Protein AF-A0A016WDJ7-F1 (afdb_monomer_lite)

pLDDT: mean 80.29, std 15.55, range [23.98, 95.44]

Sequence (281 aa):
MLESKEFGDSRAMTSAQRFHEKCVSSDEEWKSKGGSINFVMRNIRRYGYFPLINGMPWEEQSFDLTMLLAYFNRNKTVNPALVPEIVEHILYPSQLVATFHHRYDVLIYKMATSSDPSTSEAAFQLLLNFVNWTKYLHLVCPPDAHRCISSDSVIREDNPEVMARIHLLLKNTTERVITNYVMLLYALSWADFLDEDYRSIISFFAKKLNVPVYTKNEFSSHRTWYLYGHAMMAMYARKNSGRETKEAVTALSNEIFQAFKDVIGENKWIDKKSKQVAIVH

Foldseek 3Di:
DLPDPVCVVDPLLVVLSVLLVCLLCVQVVCPVVVFPLVVLVVLLPVLHDQCVPRPPPDDLVPDQVLSLLLSLPQVHNLPLLLFWDWDADPVHNVAIATERDPVVVPDDDDDPDPDDQPVQVVLVVLSCVRHVNLSSCVSRDDPVCNVNSDPPRDHGYPDSVSSNVVSVCVVPDRSSVVSNVSSVSSSLVCQLSTDPVSLVVVVVVCVVVVHDRDDSSRVSNVVSCVVSVVSVVVVVCVVPVVVVVVVVVVVVVVVVLVVVLVCLVPDDPDDPVRNVVVNVD

InterPro domains:
  IPR000718 Peptidase M13 [PS51885] (1-281)
  IPR008753 Peptidase M13, N-terminal domain [PF05649] (122-279)
  IPR042089 Peptidase M13, domain 2 [G3DSA:1.10.1380.10] (112-280)

Structure (mmCIF, N/CA/C/O backbone):
data_AF-A0A016WDJ7-F1
#
_entry.id   AF-A0A016WDJ7-F1
#
loop_
_atom_site.group_PDB
_atom_site.id
_atom_site.type_symbol
_atom_site.label_atom_id
_atom_site.label_alt_id
_atom_site.label_comp_id
_atom_site.label_asym_id
_atom_site.label_entity_id
_atom_site.label_seq_id
_atom_site.pdbx_PDB_ins_code
_atom_site.Cartn_x
_atom_site.Cartn_y
_atom_site.Cartn_z
_atom_site.occupancy
_atom_site.B_iso_or_equiv
_atom_site.auth_seq_id
_atom_site.auth_comp_id
_atom_site.auth_asym_id
_atom_site.auth_atom_id
_atom_site.pdbx_PDB_model_num
ATOM 1 N N . MET A 1 1 ? 8.548 4.760 23.155 1.00 82.56 1 MET A N 1
ATOM 2 C CA . MET A 1 1 ? 7.832 3.461 23.105 1.00 82.56 1 MET A CA 1
ATOM 3 C C . MET A 1 1 ? 8.578 2.519 22.184 1.00 82.56 1 MET A C 1
ATOM 5 O O . MET A 1 1 ? 9.008 1.476 22.646 1.00 82.56 1 MET A O 1
ATOM 9 N N . LEU A 1 2 ? 8.802 2.924 20.931 1.00 81.88 2 LEU A N 1
ATOM 10 C CA . LEU A 1 2 ? 9.596 2.165 19.964 1.00 81.88 2 LEU A CA 1
ATOM 11 C C . LEU A 1 2 ? 11.045 1.916 20.422 1.00 81.88 2 LEU A C 1
ATOM 13 O O . LEU A 1 2 ? 11.572 0.847 20.162 1.00 81.88 2 LEU A O 1
ATOM 17 N N . GLU A 1 3 ? 11.618 2.818 21.220 1.00 77.44 3 GLU A N 1
ATOM 18 C CA . GLU A 1 3 ? 12.974 2.690 21.787 1.00 77.44 3 GLU A CA 1
ATOM 19 C C . GLU A 1 3 ? 13.041 1.984 23.164 1.00 77.44 3 GLU A C 1
ATOM 21 O O . GLU A 1 3 ? 14.121 1.839 23.731 1.00 77.44 3 GLU A O 1
ATOM 26 N N . SER A 1 4 ? 11.909 1.566 23.755 1.00 75.25 4 SER A N 1
ATOM 27 C CA . SER A 1 4 ? 11.912 0.962 25.104 1.00 75.25 4 SER A CA 1
ATOM 28 C C . SER A 1 4 ? 12.371 -0.500 25.078 1.00 75.25 4 SER A C 1
ATOM 30 O O . SER A 1 4 ? 11.931 -1.272 24.233 1.00 75.25 4 SER A O 1
ATOM 32 N N . LYS A 1 5 ? 13.182 -0.932 26.051 1.00 71.19 5 LYS A N 1
ATOM 33 C CA . LYS A 1 5 ? 13.575 -2.348 26.206 1.00 71.19 5 LYS A CA 1
ATOM 34 C C . LYS A 1 5 ? 12.514 -3.213 26.906 1.00 71.19 5 LYS A C 1
ATOM 36 O O . LYS A 1 5 ? 12.662 -4.427 26.968 1.00 71.19 5 LYS A O 1
ATOM 41 N N . GLU A 1 6 ? 11.435 -2.608 27.396 1.00 71.88 6 GLU A N 1
ATOM 42 C CA . GLU A 1 6 ? 10.420 -3.245 28.254 1.00 71.88 6 GLU A CA 1
ATOM 43 C C . GLU A 1 6 ? 9.484 -4.228 27.524 1.00 71.88 6 GLU A C 1
ATOM 45 O O . GLU A 1 6 ? 8.654 -4.875 28.155 1.00 71.88 6 GLU A O 1
ATOM 50 N N . PHE A 1 7 ? 9.577 -4.351 26.197 1.00 74.94 7 PHE A N 1
ATOM 51 C CA . PHE A 1 7 ? 8.642 -5.146 25.386 1.00 74.94 7 PHE A CA 1
ATOM 52 C C . PHE A 1 7 ? 9.240 -6.452 24.833 1.00 74.94 7 PHE A C 1
ATOM 54 O O . PHE A 1 7 ? 8.653 -7.062 23.936 1.00 74.94 7 PHE A O 1
ATOM 61 N N . GLY A 1 8 ? 10.387 -6.888 25.370 1.00 68.94 8 GLY A N 1
ATOM 62 C CA . GLY A 1 8 ? 11.156 -8.046 24.890 1.00 68.94 8 GLY A CA 1
ATOM 63 C C . GLY A 1 8 ? 10.411 -9.388 24.884 1.00 68.94 8 GLY A C 1
ATOM 64 O O . GLY A 1 8 ? 10.760 -10.268 24.103 1.00 68.94 8 GLY A O 1
ATOM 65 N N . ASP A 1 9 ? 9.347 -9.530 25.678 1.00 81.00 9 ASP A N 1
ATOM 66 C CA . ASP A 1 9 ? 8.605 -10.792 25.812 1.00 81.00 9 ASP A CA 1
ATOM 67 C C . ASP A 1 9 ? 7.618 -11.058 24.658 1.00 81.00 9 ASP A C 1
ATOM 69 O O . ASP A 1 9 ? 7.105 -12.168 24.507 1.00 81.00 9 ASP A O 1
ATOM 73 N N . SER A 1 10 ? 7.313 -10.052 23.827 1.00 89.88 10 SER A N 1
ATOM 74 C CA . SER A 1 10 ? 6.363 -10.181 22.715 1.00 89.88 10 SER A CA 1
ATOM 75 C C . SER A 1 10 ? 7.059 -10.084 21.365 1.00 89.88 10 SER A C 1
ATOM 77 O O . SER A 1 10 ? 7.431 -8.998 20.923 1.00 89.88 10 SER A O 1
ATOM 79 N N . ARG A 1 11 ? 7.107 -11.205 20.631 1.00 92.19 11 ARG A N 1
ATOM 80 C CA . ARG A 1 11 ? 7.669 -11.261 19.267 1.00 92.19 11 ARG A CA 1
ATOM 81 C C . ARG A 1 11 ? 7.084 -10.201 18.327 1.00 92.19 11 ARG A C 1
ATOM 83 O O . ARG A 1 11 ? 7.818 -9.642 17.514 1.00 92.19 11 ARG A O 1
ATOM 90 N N . ALA A 1 12 ? 5.786 -9.908 18.433 1.00 92.44 12 ALA A N 1
ATOM 91 C CA . ALA A 1 12 ? 5.124 -8.903 17.600 1.00 92.44 12 ALA A CA 1
ATOM 92 C C . ALA A 1 12 ? 5.581 -7.474 17.945 1.00 92.44 12 ALA A C 1
ATOM 94 O O . ALA A 1 12 ? 5.850 -6.683 17.044 1.00 92.44 12 ALA A O 1
ATOM 95 N N . MET A 1 13 ? 5.727 -7.160 19.238 1.00 93.19 13 MET A N 1
ATOM 96 C CA . MET A 1 13 ? 6.225 -5.856 19.691 1.00 93.19 13 MET A CA 1
ATOM 97 C C . MET A 1 13 ? 7.699 -5.682 19.326 1.00 93.19 13 MET A C 1
ATOM 99 O O . MET A 1 13 ? 8.060 -4.674 18.728 1.00 93.19 13 MET A O 1
ATOM 103 N N . THR A 1 14 ? 8.529 -6.701 19.565 1.00 92.94 14 THR A N 1
ATOM 104 C CA . THR A 1 14 ? 9.939 -6.698 19.153 1.00 92.94 14 THR A CA 1
ATOM 105 C C . THR A 1 14 ? 10.086 -6.521 17.640 1.00 92.94 14 THR A C 1
ATOM 107 O O . THR A 1 14 ? 10.968 -5.796 17.186 1.00 92.94 14 THR A O 1
ATOM 110 N N . SER A 1 15 ? 9.205 -7.132 16.839 1.00 94.06 15 SER A N 1
ATOM 111 C CA . SER A 1 15 ? 9.208 -6.959 15.379 1.00 94.06 15 SER A CA 1
ATOM 112 C C . SER A 1 15 ? 8.864 -5.526 14.965 1.00 94.06 15 SER A C 1
ATOM 114 O O . SER A 1 15 ? 9.534 -4.980 14.091 1.00 94.06 15 SER A O 1
ATOM 116 N N . ALA A 1 16 ? 7.886 -4.889 15.622 1.00 94.69 16 ALA A N 1
ATOM 117 C CA . ALA A 1 16 ? 7.536 -3.488 15.381 1.00 94.69 16 ALA A CA 1
ATOM 118 C C . ALA A 1 16 ? 8.707 -2.543 15.707 1.00 94.69 16 ALA A C 1
ATOM 120 O O . ALA A 1 16 ? 9.055 -1.679 14.904 1.00 94.69 16 ALA A O 1
ATOM 121 N N . GLN A 1 17 ? 9.365 -2.752 16.851 1.00 93.94 17 GLN A N 1
ATOM 122 C CA . GLN A 1 17 ? 10.540 -1.976 17.260 1.00 93.94 17 GLN A CA 1
ATOM 123 C C . GLN A 1 17 ? 11.697 -2.142 16.279 1.00 93.94 17 GLN A C 1
ATOM 125 O O . GLN A 1 17 ? 12.252 -1.155 15.803 1.00 93.94 17 GLN A O 1
ATOM 130 N N . ARG A 1 18 ? 12.002 -3.390 15.905 1.00 93.62 18 ARG A N 1
ATOM 131 C CA . ARG A 1 18 ? 13.060 -3.700 14.941 1.00 93.62 18 ARG A CA 1
ATOM 132 C C . ARG A 1 18 ? 12.769 -3.110 13.565 1.00 93.62 18 ARG A C 1
ATOM 134 O O . ARG A 1 18 ? 13.689 -2.640 12.902 1.00 93.62 18 ARG A O 1
ATOM 141 N N . PHE A 1 19 ? 11.511 -3.136 13.121 1.00 94.31 19 PHE A N 1
ATOM 142 C CA . PHE A 1 19 ? 11.112 -2.505 11.865 1.00 94.31 19 PHE A CA 1
ATOM 143 C C . PHE A 1 19 ? 11.365 -0.996 11.907 1.00 94.31 19 PHE A C 1
ATOM 145 O O . PHE A 1 19 ? 11.981 -0.469 10.984 1.00 94.31 19 PHE A O 1
ATOM 152 N N . HIS A 1 20 ? 10.947 -0.317 12.979 1.00 94.69 20 HIS A N 1
ATOM 153 C CA . HIS A 1 20 ? 11.186 1.113 13.151 1.00 94.69 20 HIS A CA 1
ATOM 154 C C . HIS A 1 20 ? 12.683 1.446 13.143 1.00 94.69 20 HIS A C 1
ATOM 156 O O . HIS A 1 20 ? 13.120 2.270 12.345 1.00 94.69 20 HIS A O 1
ATOM 162 N N . GLU A 1 21 ? 13.472 0.748 13.963 1.00 93.31 21 GLU A N 1
ATOM 163 C CA . GLU A 1 21 ? 14.925 0.922 14.060 1.00 93.31 21 GLU A CA 1
ATOM 164 C C . GLU A 1 21 ? 15.606 0.757 12.694 1.00 93.31 21 GLU A C 1
ATOM 166 O O . GLU A 1 21 ? 16.408 1.597 12.277 1.00 93.31 21 GLU A O 1
ATOM 171 N N . LYS A 1 22 ? 15.245 -0.295 11.947 1.00 91.81 22 LYS A N 1
ATOM 172 C CA . LYS A 1 22 ? 15.773 -0.540 10.599 1.00 91.81 22 LYS A CA 1
ATOM 173 C C . LYS A 1 22 ? 15.306 0.482 9.573 1.00 91.81 22 LYS A C 1
ATOM 175 O O . LYS A 1 22 ? 16.070 0.814 8.674 1.00 91.81 22 LYS A O 1
ATOM 180 N N . CYS A 1 23 ? 14.082 0.982 9.694 1.00 91.75 23 CYS A N 1
ATOM 181 C CA . CYS A 1 23 ? 13.560 2.012 8.806 1.00 91.75 23 CYS A CA 1
ATOM 182 C C . CYS A 1 23 ? 14.278 3.351 9.029 1.00 91.75 23 CYS A C 1
ATOM 184 O O . CYS A 1 23 ? 14.599 4.028 8.061 1.00 91.75 23 CYS A O 1
ATOM 186 N N . VAL A 1 24 ? 14.602 3.706 10.275 1.00 91.06 24 VAL A N 1
ATOM 187 C CA . VAL A 1 24 ? 15.350 4.934 10.596 1.00 91.06 24 VAL A CA 1
ATOM 188 C C . VAL A 1 24 ? 16.818 4.832 10.172 1.00 91.06 24 VAL A C 1
ATOM 190 O O . VAL A 1 24 ? 17.361 5.779 9.612 1.00 91.06 24 VAL A O 1
ATOM 193 N N . SER A 1 25 ? 17.457 3.681 10.398 1.00 88.69 25 SER A N 1
ATOM 194 C CA . SER A 1 25 ? 18.887 3.463 10.115 1.00 88.69 25 SER A CA 1
ATOM 195 C C . SER A 1 25 ? 19.197 2.980 8.691 1.00 88.69 25 SER A C 1
ATOM 197 O O . SER A 1 25 ? 20.361 2.728 8.370 1.00 88.69 25 SER A O 1
ATOM 199 N N . SER A 1 26 ? 18.184 2.850 7.823 1.00 85.00 26 SER A N 1
ATOM 200 C CA . SER A 1 26 ? 18.337 2.251 6.489 1.00 85.00 26 SER A CA 1
ATOM 201 C C . SER A 1 26 ? 19.388 2.951 5.636 1.00 85.00 26 SER A C 1
ATOM 203 O O . SER A 1 26 ? 20.113 2.297 4.892 1.00 85.00 26 SER A O 1
ATOM 205 N N . ASP A 1 27 ? 19.481 4.272 5.747 1.00 83.38 27 ASP A N 1
ATOM 206 C CA . ASP A 1 27 ? 20.311 5.087 4.864 1.00 83.38 27 ASP A CA 1
ATOM 207 C C . ASP A 1 27 ? 21.802 4.750 5.062 1.00 83.38 27 ASP A C 1
ATOM 209 O O . ASP A 1 27 ? 22.541 4.628 4.089 1.00 83.38 27 ASP A O 1
ATOM 213 N N . GLU A 1 28 ? 22.229 4.476 6.300 1.00 84.06 28 GLU A N 1
ATOM 214 C CA . GLU A 1 28 ? 23.608 4.086 6.625 1.00 84.06 28 GLU A CA 1
ATOM 215 C C . GLU A 1 28 ? 23.938 2.649 6.193 1.00 84.06 28 GLU A C 1
ATOM 217 O O . GLU A 1 28 ? 25.029 2.383 5.685 1.00 84.06 28 GLU A O 1
ATOM 222 N N . GLU A 1 29 ? 22.994 1.711 6.337 1.00 80.94 29 GLU A N 1
ATOM 223 C CA . GLU A 1 29 ? 23.225 0.288 6.041 1.00 80.94 29 GLU A CA 1
ATOM 224 C C . GLU A 1 29 ? 23.524 0.025 4.552 1.00 80.94 29 GLU A C 1
ATOM 226 O O . GLU A 1 29 ? 24.211 -0.944 4.203 1.00 80.94 29 GLU A O 1
ATOM 231 N N . TRP A 1 30 ? 23.014 0.881 3.664 1.00 81.25 30 TRP A N 1
ATOM 232 C CA . TRP A 1 30 ? 23.152 0.712 2.219 1.00 81.25 30 TRP A CA 1
ATOM 233 C C . TRP A 1 30 ? 24.295 1.515 1.591 1.00 81.25 30 TRP A C 1
ATOM 235 O O . TRP A 1 30 ? 24.637 1.240 0.437 1.00 81.25 30 TRP A O 1
ATOM 245 N N . LYS A 1 31 ? 24.953 2.428 2.326 1.00 82.94 31 LYS A N 1
ATOM 246 C CA . LYS A 1 31 ? 26.082 3.225 1.798 1.00 82.94 31 LYS A CA 1
ATOM 247 C C . LYS A 1 31 ? 27.199 2.350 1.232 1.00 82.94 31 LYS A C 1
ATOM 249 O O . LYS A 1 31 ? 27.640 2.556 0.107 1.00 82.94 31 LYS A O 1
ATOM 254 N N . SER A 1 32 ? 27.594 1.305 1.959 1.00 81.00 32 SER A N 1
ATOM 255 C CA . SER A 1 32 ? 28.638 0.361 1.524 1.00 81.00 32 SER A CA 1
ATOM 256 C C . SER A 1 32 ? 28.188 -0.622 0.432 1.00 81.00 32 SER A C 1
ATOM 258 O O . SER A 1 32 ? 29.010 -1.351 -0.116 1.00 81.00 32 SER A O 1
ATOM 260 N N . LYS A 1 33 ? 26.892 -0.647 0.088 1.00 81.81 33 LYS A N 1
ATOM 261 C CA . LYS A 1 33 ? 26.280 -1.548 -0.908 1.00 81.81 33 LYS A CA 1
ATOM 262 C C . LYS A 1 33 ? 25.862 -0.810 -2.190 1.00 81.81 33 LYS A C 1
ATOM 264 O O . LYS A 1 33 ? 25.029 -1.310 -2.948 1.00 81.81 33 LYS A O 1
ATOM 269 N N . GLY A 1 34 ? 26.425 0.378 -2.425 1.00 82.75 34 GLY A N 1
ATOM 270 C CA . GLY A 1 34 ? 26.143 1.216 -3.594 1.00 82.75 34 GLY A CA 1
ATOM 271 C C . GLY A 1 34 ? 24.818 1.984 -3.520 1.00 82.75 34 GLY A C 1
ATOM 272 O O . GLY A 1 34 ? 24.266 2.323 -4.562 1.00 82.75 34 GLY A O 1
ATOM 273 N N . GLY A 1 35 ? 24.299 2.226 -2.312 1.00 86.62 35 GLY A N 1
ATOM 274 C CA . GLY A 1 35 ? 23.081 3.002 -2.075 1.00 86.62 35 GLY A CA 1
ATOM 275 C C . GLY A 1 35 ? 21.815 2.155 -1.938 1.00 86.62 35 GLY A C 1
ATOM 276 O O . GLY A 1 35 ? 21.751 0.993 -2.356 1.00 86.62 35 GLY A O 1
ATOM 277 N N . SER A 1 36 ? 20.788 2.746 -1.325 1.00 88.25 36 SER A N 1
ATOM 278 C CA . SER A 1 36 ? 19.529 2.059 -0.996 1.00 88.25 36 SER A CA 1
ATOM 279 C C . SER A 1 36 ? 18.735 1.649 -2.245 1.00 88.25 36 SER A C 1
ATOM 281 O O . SER A 1 36 ? 18.069 0.610 -2.261 1.00 88.25 36 SER A O 1
ATOM 283 N N . ILE A 1 37 ? 18.889 2.395 -3.343 1.00 89.75 37 ILE A N 1
ATOM 284 C CA . ILE A 1 37 ? 18.242 2.129 -4.634 1.00 89.75 37 ILE A CA 1
ATOM 285 C C . ILE A 1 37 ? 18.592 0.759 -5.223 1.00 89.75 37 ILE A C 1
ATOM 287 O O . ILE A 1 37 ? 17.787 0.164 -5.944 1.00 89.75 37 ILE A O 1
ATOM 291 N N . ASN A 1 38 ? 19.762 0.202 -4.892 1.00 89.69 38 ASN A N 1
ATOM 292 C CA . ASN A 1 38 ? 20.174 -1.105 -5.400 1.00 89.69 38 ASN A CA 1
ATOM 293 C C . ASN A 1 38 ? 19.240 -2.227 -4.950 1.00 89.69 38 ASN A C 1
ATOM 295 O O . ASN A 1 38 ? 19.098 -3.218 -5.668 1.00 89.69 38 ASN A O 1
ATOM 299 N N . PHE A 1 39 ? 18.567 -2.074 -3.807 1.00 88.88 39 PHE A N 1
ATOM 300 C CA . PHE A 1 39 ? 17.513 -2.994 -3.393 1.00 88.88 39 PHE A CA 1
ATOM 301 C C . PHE A 1 39 ? 16.366 -3.020 -4.417 1.00 88.88 39 PHE A C 1
ATOM 303 O O . PHE A 1 39 ? 15.974 -4.087 -4.896 1.00 88.88 39 PHE A O 1
ATOM 310 N N . VAL A 1 40 ? 15.876 -1.842 -4.811 1.00 91.12 40 VAL A N 1
ATOM 311 C CA . VAL A 1 40 ? 14.784 -1.681 -5.781 1.00 91.12 40 VAL A CA 1
ATOM 312 C C . VAL A 1 40 ? 15.216 -2.174 -7.159 1.00 91.12 40 VAL A C 1
ATOM 314 O O . VAL A 1 40 ? 14.532 -3.000 -7.763 1.00 91.12 40 VAL A O 1
ATOM 317 N N . MET A 1 41 ? 16.393 -1.746 -7.624 1.00 91.62 41 MET A N 1
ATOM 318 C CA . MET A 1 41 ? 16.915 -2.120 -8.940 1.00 91.62 41 MET A CA 1
ATOM 319 C C . MET A 1 41 ? 17.191 -3.615 -9.057 1.00 91.62 41 MET A C 1
ATOM 321 O O . MET A 1 41 ? 16.947 -4.198 -10.111 1.00 91.62 41 MET A O 1
ATOM 325 N N . ARG A 1 42 ? 17.650 -4.271 -7.984 1.00 91.50 42 ARG A N 1
ATOM 326 C CA . ARG A 1 42 ? 17.803 -5.730 -7.959 1.00 91.50 42 ARG A CA 1
ATOM 327 C C . ARG A 1 42 ? 16.457 -6.429 -8.120 1.00 91.50 42 ARG A C 1
ATOM 329 O O . ARG A 1 42 ? 16.375 -7.392 -8.873 1.00 91.50 42 ARG A O 1
ATOM 336 N N . ASN A 1 43 ? 15.413 -5.949 -7.448 1.00 91.56 43 ASN A N 1
ATOM 337 C CA . ASN A 1 43 ? 14.077 -6.531 -7.566 1.00 91.56 43 ASN A CA 1
ATOM 338 C C . ASN A 1 43 ? 13.491 -6.342 -8.970 1.00 91.56 43 ASN A C 1
ATOM 340 O O . ASN A 1 43 ? 12.917 -7.292 -9.495 1.00 91.56 43 ASN A O 1
ATOM 344 N N . ILE A 1 44 ? 13.696 -5.179 -9.599 1.00 91.75 44 ILE A N 1
ATOM 345 C CA . ILE A 1 44 ? 13.298 -4.943 -10.996 1.00 91.75 44 ILE A CA 1
ATOM 346 C C . ILE A 1 44 ? 14.058 -5.890 -11.938 1.00 91.75 44 ILE A C 1
ATOM 348 O O . ILE A 1 44 ? 13.433 -6.619 -12.700 1.00 91.75 44 ILE A O 1
ATOM 352 N N . ARG A 1 45 ? 15.391 -5.976 -11.813 1.00 90.81 45 ARG A N 1
ATOM 353 C CA . ARG A 1 45 ? 16.244 -6.843 -12.653 1.00 90.81 45 ARG A CA 1
ATOM 354 C C . ARG A 1 45 ? 15.937 -8.337 -12.530 1.00 90.81 45 ARG A C 1
ATOM 356 O O . ARG A 1 45 ? 16.199 -9.081 -13.464 1.00 90.81 45 ARG A O 1
ATOM 363 N N . ARG A 1 46 ? 15.407 -8.784 -11.386 1.00 91.81 46 ARG A N 1
ATOM 364 C CA . ARG A 1 46 ? 14.958 -10.174 -11.184 1.00 91.81 46 ARG A CA 1
ATOM 365 C C . ARG A 1 46 ? 13.689 -10.515 -11.966 1.00 91.81 46 ARG A C 1
ATOM 367 O O . ARG A 1 46 ? 13.479 -11.690 -12.237 1.00 91.81 46 ARG A O 1
ATOM 374 N N . TYR A 1 47 ? 12.870 -9.520 -12.303 1.00 90.56 47 TYR A N 1
ATOM 375 C CA . TYR A 1 47 ? 11.765 -9.694 -13.244 1.00 90.56 47 TYR A CA 1
ATOM 376 C C . TYR A 1 47 ? 12.268 -9.646 -14.688 1.00 90.56 47 TYR A C 1
ATOM 378 O O . TYR A 1 47 ? 11.921 -10.497 -15.496 1.00 90.56 47 TYR A O 1
ATOM 386 N N . GLY A 1 48 ? 13.101 -8.652 -14.999 1.00 88.69 48 GLY A N 1
ATOM 387 C CA . GLY A 1 48 ? 13.663 -8.439 -16.327 1.00 88.69 48 GLY A CA 1
ATOM 388 C C . GLY A 1 48 ? 14.287 -7.051 -16.456 1.00 88.69 48 GLY A C 1
ATOM 389 O O . GLY A 1 48 ? 14.568 -6.376 -15.464 1.00 88.69 48 GLY A O 1
ATOM 390 N N . TYR A 1 49 ? 14.513 -6.601 -17.686 1.00 88.19 49 TYR A N 1
ATOM 391 C CA . TYR A 1 49 ? 15.060 -5.268 -17.942 1.00 88.19 49 TYR A CA 1
ATOM 392 C C . TYR A 1 49 ? 14.026 -4.167 -17.698 1.00 88.19 49 TYR A C 1
ATOM 394 O O . TYR A 1 49 ? 12.855 -4.337 -18.026 1.00 88.19 49 TYR A O 1
ATOM 402 N N . PHE A 1 50 ? 14.471 -3.017 -17.178 1.00 89.94 50 PHE A N 1
ATOM 403 C CA . PHE A 1 50 ? 13.649 -1.810 -17.092 1.00 89.94 50 PHE A CA 1
ATOM 404 C C . PHE A 1 50 ? 13.791 -1.035 -18.409 1.00 89.94 50 PHE A C 1
ATOM 406 O O . PHE A 1 50 ? 14.850 -0.436 -18.620 1.00 89.94 50 PHE A O 1
ATOM 413 N N . PRO A 1 51 ? 12.776 -0.997 -19.298 1.00 90.62 51 PRO A N 1
ATOM 414 C CA . PRO A 1 51 ? 12.950 -0.428 -20.637 1.00 90.62 51 PRO A CA 1
ATOM 415 C C . PRO A 1 51 ? 13.389 1.043 -20.648 1.00 90.62 51 PRO A C 1
ATOM 417 O O . PRO A 1 51 ? 14.071 1.469 -21.580 1.00 90.62 51 PRO A O 1
ATOM 420 N N . LEU A 1 52 ? 13.010 1.819 -19.627 1.00 88.94 52 LEU A N 1
ATOM 421 C CA . LEU A 1 52 ? 13.391 3.223 -19.467 1.00 88.94 52 LEU A CA 1
ATOM 422 C C . LEU A 1 52 ? 14.888 3.410 -19.178 1.00 88.94 52 LEU A C 1
ATOM 424 O O . LEU A 1 52 ? 15.472 4.390 -19.620 1.00 88.94 52 LEU A O 1
ATOM 428 N N . ILE A 1 53 ? 15.505 2.481 -18.441 1.00 86.81 53 ILE A N 1
ATOM 429 C CA . ILE A 1 53 ? 16.897 2.602 -17.972 1.00 86.81 53 ILE A CA 1
ATOM 430 C C . ILE A 1 53 ? 17.845 1.767 -18.834 1.00 86.81 53 ILE A C 1
ATOM 432 O O . ILE A 1 53 ? 18.973 2.168 -19.102 1.00 86.81 53 ILE A O 1
ATOM 436 N N . ASN A 1 54 ? 17.408 0.579 -19.247 1.00 80.81 54 ASN A N 1
ATOM 437 C CA . ASN A 1 54 ? 18.260 -0.407 -19.901 1.00 80.81 54 ASN A CA 1
ATOM 438 C C . ASN A 1 54 ? 18.223 -0.338 -21.435 1.00 80.81 54 ASN A C 1
ATOM 440 O O . ASN A 1 54 ? 19.069 -0.959 -22.069 1.00 80.81 54 ASN A O 1
ATOM 444 N N . GLY A 1 55 ? 17.303 0.420 -22.042 1.00 71.50 55 GLY A N 1
ATOM 445 C CA . GLY A 1 55 ? 17.264 0.616 -23.494 1.00 71.50 55 GLY A CA 1
ATOM 446 C C . GLY A 1 55 ? 16.662 -0.567 -24.263 1.00 71.50 55 GLY A C 1
ATOM 447 O O . GLY A 1 55 ? 15.502 -0.912 -24.044 1.00 71.50 55 GLY A O 1
ATOM 448 N N . MET A 1 56 ? 17.415 -1.138 -25.211 1.00 63.03 56 MET A N 1
ATOM 449 C CA . MET A 1 56 ? 16.963 -2.170 -26.167 1.00 63.03 56 MET A CA 1
ATOM 450 C C . MET A 1 56 ? 16.921 -3.649 -25.704 1.00 63.03 56 MET A C 1
ATOM 452 O O . MET A 1 56 ? 16.338 -4.431 -26.443 1.00 63.03 56 MET A O 1
ATOM 456 N N . PRO A 1 57 ? 17.454 -4.100 -24.546 1.00 72.12 57 PRO A N 1
ATOM 457 C CA . PRO A 1 57 ? 17.413 -5.520 -24.181 1.00 72.12 57 PRO A CA 1
ATOM 458 C C . PRO A 1 57 ? 16.047 -5.981 -23.638 1.00 72.12 57 PRO A C 1
ATOM 460 O O . PRO A 1 57 ? 15.941 -7.077 -23.100 1.00 72.12 57 PRO A O 1
ATOM 463 N N . TRP A 1 58 ? 15.000 -5.153 -23.717 1.00 76.12 58 TRP A N 1
ATOM 464 C CA . TRP A 1 58 ? 13.657 -5.552 -23.302 1.00 76.12 58 TRP A CA 1
ATOM 465 C C . TRP A 1 58 ? 12.920 -6.252 -24.449 1.00 76.12 58 TRP A C 1
ATOM 467 O O . TRP A 1 58 ? 12.733 -5.668 -25.516 1.00 76.12 58 TRP A O 1
ATOM 477 N N . GLU A 1 59 ? 12.500 -7.494 -24.211 1.00 76.06 59 GLU A N 1
ATOM 478 C CA . GLU A 1 59 ? 11.856 -8.355 -25.203 1.00 76.06 59 GLU A CA 1
ATOM 479 C C . GLU A 1 59 ? 10.330 -8.244 -25.138 1.00 76.06 59 GLU A C 1
ATOM 481 O O . GLU A 1 59 ? 9.678 -8.859 -24.292 1.00 76.06 59 GLU A O 1
ATOM 486 N N . GLU A 1 60 ? 9.755 -7.498 -26.078 1.00 74.50 60 GLU A N 1
ATOM 487 C CA . GLU A 1 60 ? 8.307 -7.273 -26.193 1.00 74.50 60 GLU A CA 1
ATOM 488 C C . GLU A 1 60 ? 7.503 -8.571 -26.344 1.00 74.50 60 GLU A C 1
ATOM 490 O O . GLU A 1 60 ? 6.419 -8.706 -25.787 1.00 74.50 60 GLU A O 1
ATOM 495 N N . GLN A 1 61 ? 8.083 -9.577 -27.003 1.00 75.88 61 GLN A N 1
ATOM 496 C CA . GLN A 1 61 ? 7.458 -10.886 -27.237 1.00 75.88 61 GLN A CA 1
ATOM 497 C C . GLN A 1 61 ? 7.196 -11.684 -25.948 1.00 75.88 61 GLN A C 1
ATOM 499 O O . GLN A 1 61 ? 6.397 -12.616 -25.957 1.00 75.88 61 GLN A O 1
ATOM 504 N N . SER A 1 62 ? 7.861 -11.331 -24.845 1.00 82.12 62 SER A N 1
ATOM 505 C CA . SER A 1 62 ? 7.696 -11.980 -23.537 1.00 82.12 62 SER A CA 1
ATOM 506 C C . SER A 1 62 ? 6.674 -11.280 -22.634 1.00 82.12 62 SER A C 1
ATOM 508 O O . SER A 1 62 ? 6.479 -11.686 -21.486 1.00 82.12 62 SER A O 1
ATOM 510 N N . PHE A 1 63 ? 6.041 -10.206 -23.117 1.00 88.19 63 PHE A N 1
ATOM 511 C CA . PHE A 1 63 ? 5.145 -9.398 -22.306 1.00 88.19 63 PHE A CA 1
ATOM 512 C C . PHE A 1 63 ? 3.891 -10.179 -21.887 1.00 88.19 63 PHE A C 1
ATOM 514 O O . PHE A 1 63 ? 3.061 -10.565 -22.705 1.00 88.19 63 PHE A O 1
ATOM 521 N N . ASP A 1 64 ? 3.730 -10.351 -20.575 1.00 91.88 64 ASP A N 1
ATOM 522 C CA . ASP A 1 64 ? 2.506 -10.832 -19.935 1.00 91.88 64 ASP A CA 1
ATOM 523 C C . ASP A 1 64 ? 2.140 -9.831 -18.831 1.00 91.88 64 ASP A C 1
ATOM 525 O O . ASP A 1 64 ? 2.797 -9.759 -17.785 1.00 91.88 64 ASP A O 1
ATOM 529 N N . LEU A 1 65 ? 1.086 -9.041 -19.064 1.00 91.75 65 LEU A N 1
ATOM 530 C CA . LEU A 1 65 ? 0.619 -8.037 -18.105 1.00 91.75 65 LEU A CA 1
ATOM 531 C C . LEU A 1 65 ? 0.216 -8.671 -16.763 1.00 91.75 65 LEU A C 1
ATOM 533 O O . LEU A 1 65 ? 0.443 -8.074 -15.711 1.00 91.75 65 LEU A O 1
ATOM 537 N N . THR A 1 66 ? -0.304 -9.902 -16.774 1.00 91.38 66 THR A N 1
ATOM 538 C CA . THR A 1 66 ? -0.643 -10.650 -15.554 1.00 91.38 66 THR A CA 1
ATOM 539 C C . THR A 1 66 ? 0.605 -10.893 -14.716 1.00 91.38 66 THR A C 1
ATOM 541 O O . THR A 1 66 ? 0.600 -10.645 -13.510 1.00 91.38 66 THR 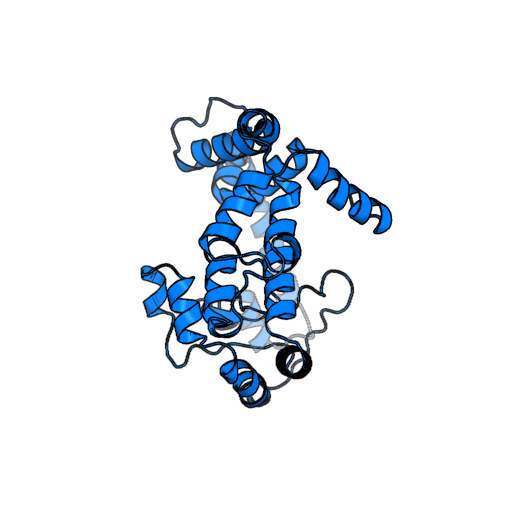A O 1
ATOM 544 N N . MET A 1 67 ? 1.689 -11.354 -15.345 1.00 93.94 67 MET A N 1
ATOM 545 C CA . MET A 1 67 ? 2.952 -11.635 -14.656 1.00 93.94 67 MET A CA 1
ATOM 546 C C . MET A 1 67 ? 3.629 -10.357 -14.172 1.00 93.94 67 MET A C 1
ATOM 548 O O . MET A 1 67 ? 4.136 -10.328 -13.049 1.00 93.94 67 MET A O 1
ATOM 552 N N . LEU A 1 68 ? 3.588 -9.296 -14.981 1.00 93.75 68 LEU A N 1
ATOM 553 C CA . LEU A 1 68 ? 4.128 -7.987 -14.627 1.00 93.75 68 LEU A CA 1
ATO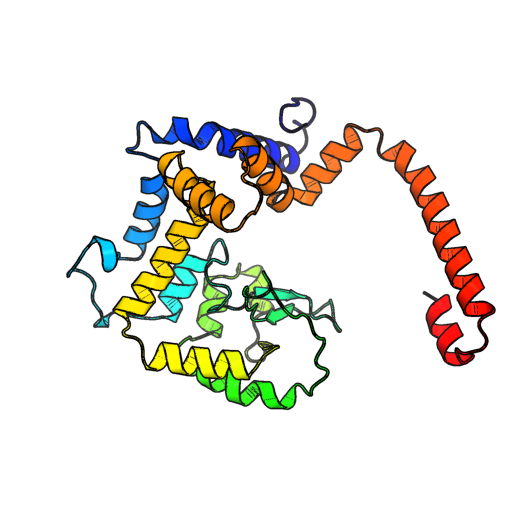M 554 C C . LEU A 1 68 ? 3.448 -7.435 -13.370 1.00 93.75 68 LEU A C 1
ATOM 556 O O . LEU A 1 68 ? 4.118 -7.082 -12.394 1.00 93.75 68 LEU A O 1
ATOM 560 N N . LEU A 1 69 ? 2.112 -7.393 -13.374 1.00 92.56 69 LEU A N 1
ATOM 561 C CA . LEU A 1 69 ? 1.336 -6.906 -12.240 1.00 92.56 69 LEU A CA 1
ATOM 562 C C . LEU A 1 69 ? 1.511 -7.818 -11.026 1.00 92.56 69 LEU A C 1
ATOM 564 O O . LEU A 1 69 ? 1.740 -7.309 -9.930 1.00 92.56 69 LEU A O 1
ATOM 568 N N . ALA A 1 70 ? 1.455 -9.142 -11.190 1.00 92.25 70 ALA A N 1
ATOM 569 C CA . ALA A 1 70 ? 1.618 -10.074 -10.076 1.00 92.25 70 ALA A CA 1
ATOM 570 C C . ALA A 1 70 ? 2.988 -9.917 -9.406 1.00 92.25 70 ALA A C 1
ATOM 572 O O . ALA A 1 70 ? 3.070 -9.831 -8.181 1.00 92.25 70 ALA A O 1
ATOM 573 N N . TYR A 1 71 ? 4.064 -9.811 -10.190 1.00 93.62 71 TYR A N 1
ATOM 574 C CA . TYR A 1 71 ? 5.413 -9.680 -9.651 1.00 93.62 71 TYR A CA 1
ATOM 575 C C . TYR A 1 71 ? 5.579 -8.412 -8.806 1.00 93.62 71 TYR A C 1
ATOM 577 O O . TYR A 1 71 ? 6.058 -8.479 -7.672 1.00 93.62 71 TYR A O 1
ATOM 585 N N . PHE A 1 72 ? 5.152 -7.258 -9.328 1.00 92.56 72 PHE A N 1
ATOM 586 C CA . PHE A 1 72 ? 5.344 -5.975 -8.649 1.00 92.56 72 PHE A CA 1
ATOM 587 C C . PHE A 1 72 ? 4.298 -5.667 -7.570 1.00 92.56 72 PHE A C 1
ATOM 589 O O . PHE A 1 72 ? 4.531 -4.758 -6.773 1.00 92.56 72 PHE A O 1
ATOM 596 N N . ASN A 1 73 ? 3.197 -6.427 -7.492 1.00 88.69 73 ASN A N 1
ATOM 597 C CA . ASN A 1 73 ? 2.177 -6.268 -6.448 1.00 88.69 73 ASN A CA 1
ATOM 598 C C . ASN A 1 73 ? 2.189 -7.370 -5.367 1.00 88.69 73 ASN A C 1
ATOM 600 O O . ASN A 1 73 ? 1.498 -7.230 -4.362 1.00 88.69 73 ASN A O 1
ATOM 604 N N . ARG A 1 74 ? 3.006 -8.428 -5.504 1.00 84.38 74 ARG A N 1
ATOM 605 C CA . ARG A 1 74 ? 3.003 -9.603 -4.604 1.00 84.38 74 ARG A CA 1
ATOM 606 C C . ARG A 1 74 ? 3.146 -9.289 -3.110 1.00 84.38 74 ARG A C 1
ATOM 608 O O . ARG A 1 74 ? 2.508 -9.929 -2.288 1.00 84.38 74 ARG A O 1
ATOM 615 N N . ASN A 1 75 ? 4.009 -8.337 -2.754 1.00 76.69 75 ASN A N 1
ATOM 616 C CA . ASN A 1 75 ? 4.304 -8.011 -1.349 1.00 76.69 75 ASN A CA 1
ATOM 617 C C . ASN A 1 75 ? 3.647 -6.704 -0.879 1.00 76.69 75 ASN A C 1
ATOM 619 O O . ASN A 1 75 ? 3.668 -6.387 0.309 1.00 76.69 75 ASN A O 1
ATOM 623 N N . LYS A 1 76 ? 3.151 -5.900 -1.819 1.00 76.19 76 LYS A N 1
ATOM 624 C CA . LYS A 1 76 ? 2.569 -4.579 -1.590 1.00 76.19 76 LYS A CA 1
ATOM 625 C C . LYS A 1 76 ? 1.803 -4.194 -2.844 1.00 76.19 76 LYS A C 1
ATOM 627 O O . LYS A 1 76 ? 2.390 -4.204 -3.918 1.00 76.19 76 LYS A O 1
ATOM 632 N N . THR A 1 77 ? 0.559 -3.755 -2.704 1.00 76.94 77 THR A N 1
ATOM 633 C CA . THR A 1 77 ? -0.187 -3.174 -3.823 1.00 76.94 77 THR A CA 1
ATOM 634 C C . THR A 1 77 ? 0.408 -1.817 -4.194 1.00 76.94 77 THR A C 1
ATOM 636 O O . THR A 1 77 ? 0.305 -0.831 -3.457 1.00 76.94 77 THR A O 1
ATOM 639 N N . VAL A 1 78 ? 1.079 -1.779 -5.339 1.00 79.62 78 VAL A N 1
ATOM 640 C CA . VAL A 1 78 ? 1.762 -0.605 -5.890 1.00 79.62 78 VAL A CA 1
ATOM 641 C C . VAL A 1 78 ? 0.896 0.089 -6.939 1.00 79.62 78 VAL A C 1
ATOM 643 O O . VAL A 1 78 ? 0.923 1.314 -7.028 1.00 79.62 78 VAL A O 1
ATOM 646 N N . ASN A 1 79 ? 0.087 -0.670 -7.683 1.00 75.25 79 ASN A N 1
ATOM 647 C CA . ASN A 1 79 ? -0.674 -0.181 -8.835 1.00 75.25 79 ASN A CA 1
ATOM 648 C C . ASN A 1 79 ? -2.194 -0.296 -8.613 1.00 75.25 79 ASN A C 1
ATOM 650 O O . ASN A 1 79 ? -2.856 -0.999 -9.365 1.00 75.25 79 ASN A O 1
ATOM 654 N N . PRO A 1 80 ? -2.782 0.378 -7.612 1.00 72.38 80 PRO A N 1
ATOM 655 C CA . PRO A 1 80 ? -4.194 0.191 -7.234 1.00 72.38 80 PRO A CA 1
ATOM 656 C C . PRO A 1 80 ? -5.195 0.579 -8.335 1.00 72.38 80 PRO A C 1
ATOM 658 O O . PRO A 1 80 ? -6.332 0.135 -8.311 1.00 72.38 80 PRO A O 1
ATOM 661 N N . ALA A 1 81 ? -4.769 1.391 -9.309 1.00 72.56 81 ALA A N 1
ATOM 662 C CA . ALA A 1 81 ? -5.571 1.720 -10.485 1.00 72.56 81 ALA A CA 1
ATOM 663 C C . ALA A 1 81 ? -5.636 0.564 -11.501 1.00 72.56 81 ALA A C 1
ATOM 665 O O . ALA A 1 81 ? -6.527 0.536 -12.336 1.00 72.56 81 ALA A O 1
ATOM 666 N N . LEU A 1 82 ? -4.673 -0.364 -11.463 1.00 79.00 82 LEU A N 1
ATOM 667 C CA . LEU A 1 82 ? -4.558 -1.487 -12.399 1.00 79.00 82 LEU A CA 1
ATOM 668 C C . LEU A 1 82 ? -4.745 -2.847 -11.730 1.00 79.00 82 LEU A C 1
ATOM 670 O O . LEU A 1 82 ? -4.759 -3.845 -12.437 1.00 79.00 82 LEU A O 1
ATOM 674 N N . VAL A 1 83 ? -4.840 -2.922 -10.401 1.00 78.88 83 VAL A N 1
ATOM 675 C CA . VAL A 1 83 ? -5.085 -4.176 -9.681 1.00 78.88 83 VAL A CA 1
ATOM 676 C C . VAL A 1 83 ? -6.081 -3.968 -8.544 1.00 78.88 83 VAL A C 1
ATOM 678 O O . VAL A 1 83 ? -6.034 -2.923 -7.891 1.00 78.88 83 VAL A O 1
ATOM 681 N N . PRO A 1 84 ? -6.942 -4.959 -8.268 1.00 75.88 84 PRO A N 1
ATOM 682 C CA . PRO A 1 84 ? -7.882 -4.875 -7.170 1.00 75.88 84 PRO A CA 1
ATOM 683 C C . PRO A 1 84 ? -7.189 -5.129 -5.826 1.00 75.88 84 PRO A C 1
ATOM 685 O O . PRO A 1 84 ? -6.160 -5.807 -5.732 1.00 75.88 84 PRO A O 1
ATOM 688 N N . GLU A 1 85 ? -7.796 -4.606 -4.772 1.00 75.56 85 GLU A N 1
ATOM 689 C CA . GLU A 1 85 ? -7.516 -4.926 -3.380 1.00 75.56 85 GLU A CA 1
ATOM 690 C C . GLU A 1 85 ? -8.551 -5.928 -2.863 1.00 75.56 85 GLU A C 1
ATOM 692 O O . GLU A 1 85 ? -9.716 -5.883 -3.250 1.00 75.56 85 GLU A O 1
ATOM 697 N N . ILE A 1 86 ? -8.130 -6.840 -1.990 1.00 74.50 86 ILE A N 1
ATOM 698 C CA . ILE A 1 86 ? -9.040 -7.794 -1.353 1.00 74.50 86 ILE A CA 1
ATOM 699 C C . ILE A 1 86 ? -9.525 -7.180 -0.049 1.00 74.50 86 ILE A C 1
ATOM 701 O O . ILE A 1 86 ? -8.719 -6.889 0.835 1.00 74.50 86 ILE A O 1
ATOM 705 N N . VAL A 1 87 ? -10.835 -6.998 0.063 1.00 73.06 87 VAL A N 1
ATOM 706 C CA . VAL A 1 87 ? -11.491 -6.383 1.219 1.00 73.06 87 VAL A CA 1
ATOM 707 C C . VAL A 1 87 ? -12.671 -7.231 1.689 1.00 73.06 87 VAL A C 1
ATOM 709 O O . VAL A 1 87 ? -13.151 -8.109 0.974 1.00 73.06 87 VAL A O 1
ATOM 712 N N . GLU A 1 88 ? -13.148 -6.976 2.904 1.00 69.94 88 GLU A N 1
ATOM 713 C CA . GLU A 1 88 ? -14.373 -7.591 3.422 1.00 69.94 88 GLU A CA 1
ATOM 714 C C . GLU A 1 88 ? -15.607 -7.046 2.691 1.00 69.94 88 GLU A C 1
ATOM 716 O O . GLU A 1 88 ? -15.701 -5.856 2.369 1.00 69.94 88 GLU A O 1
ATOM 721 N N . HIS A 1 89 ? -16.586 -7.912 2.431 1.00 69.50 89 HIS A N 1
ATOM 722 C CA . HIS A 1 89 ? -17.829 -7.499 1.801 1.00 69.50 89 HIS A CA 1
ATOM 723 C C . HIS A 1 89 ? -18.686 -6.688 2.785 1.00 69.50 89 HIS A C 1
ATOM 725 O O . HIS A 1 89 ? -19.097 -7.183 3.832 1.00 69.50 89 HIS A O 1
ATOM 731 N N . ILE A 1 90 ? -19.025 -5.449 2.411 1.00 67.50 90 ILE A N 1
ATOM 732 C CA . ILE A 1 90 ? -19.701 -4.467 3.286 1.00 67.50 90 ILE A CA 1
ATOM 733 C C . ILE A 1 90 ? -21.018 -5.000 3.878 1.00 67.50 90 ILE A C 1
ATOM 735 O O . ILE A 1 90 ? -21.327 -4.727 5.033 1.00 67.50 90 ILE A O 1
ATOM 739 N N . LEU A 1 91 ? -21.793 -5.768 3.104 1.00 69.81 91 LEU A N 1
ATOM 740 C CA . LEU A 1 91 ? -23.063 -6.350 3.569 1.00 69.81 91 LEU A CA 1
ATOM 741 C C . LEU A 1 91 ? -22.913 -7.765 4.147 1.00 69.81 91 LEU A C 1
ATOM 743 O O . LEU A 1 91 ? -23.822 -8.251 4.812 1.00 69.81 91 LEU A O 1
ATOM 747 N N . TYR A 1 92 ? -21.781 -8.429 3.891 1.00 71.38 92 TYR A N 1
ATOM 748 C CA . TYR A 1 92 ? -21.537 -9.822 4.275 1.00 71.38 92 TYR A CA 1
ATOM 749 C C . TYR A 1 92 ? -20.093 -9.968 4.772 1.00 71.38 92 TYR A C 1
ATOM 751 O O . TYR A 1 92 ? -19.268 -10.530 4.059 1.00 71.38 92 TYR A O 1
ATOM 759 N N . PRO A 1 93 ? -19.757 -9.490 5.984 1.00 69.25 93 PRO A N 1
ATOM 760 C CA . PRO A 1 93 ? -18.366 -9.425 6.457 1.00 69.25 93 PRO A CA 1
ATOM 761 C C . PRO A 1 93 ? -17.633 -10.777 6.510 1.00 69.25 93 PRO A C 1
ATOM 763 O O . PRO A 1 93 ? -16.414 -10.828 6.603 1.00 69.25 93 PRO A O 1
ATOM 766 N N . SER A 1 94 ? -18.367 -11.891 6.434 1.00 69.19 94 SER A N 1
ATOM 767 C CA . SER A 1 94 ? -17.818 -13.245 6.302 1.00 69.19 94 SER A CA 1
ATOM 768 C C . SER A 1 94 ? -17.306 -13.590 4.895 1.00 69.19 94 SER A C 1
ATOM 770 O O . SER A 1 94 ? -16.762 -14.676 4.702 1.00 69.19 94 SER A O 1
ATOM 772 N N . GLN A 1 95 ? -17.487 -12.705 3.914 1.00 70.31 95 GLN A N 1
ATOM 773 C CA . GLN A 1 95 ? -17.059 -12.877 2.529 1.00 70.31 95 GLN A CA 1
ATOM 774 C C . GLN A 1 95 ? -15.983 -11.853 2.166 1.00 70.31 95 GLN A C 1
ATOM 776 O O . GLN A 1 95 ? -16.032 -10.698 2.590 1.00 70.31 95 GLN A O 1
ATOM 781 N N . LEU A 1 96 ? -15.028 -12.280 1.341 1.00 68.62 96 LEU A N 1
ATOM 782 C CA . LEU A 1 96 ? -14.027 -11.404 0.743 1.00 68.62 96 LEU A CA 1
ATOM 783 C C . LEU A 1 96 ? -14.459 -11.024 -0.671 1.00 68.62 96 LEU A C 1
ATOM 785 O O . LEU A 1 96 ? -14.968 -11.859 -1.416 1.00 68.62 96 LEU A O 1
ATOM 789 N N . VAL A 1 97 ? -14.220 -9.772 -1.041 1.00 70.75 97 VAL A N 1
ATOM 790 C CA . VAL A 1 97 ? -14.469 -9.234 -2.377 1.00 70.75 97 VAL A CA 1
ATOM 791 C C . VAL A 1 97 ? -13.191 -8.581 -2.896 1.00 70.75 97 VAL A C 1
ATOM 793 O O . VAL A 1 97 ? -12.431 -7.983 -2.132 1.00 70.75 97 VAL A O 1
ATOM 796 N N . ALA A 1 98 ? -12.931 -8.704 -4.194 1.00 72.94 98 ALA A N 1
ATOM 797 C CA . ALA A 1 98 ? -11.864 -7.957 -4.848 1.00 72.94 98 ALA A CA 1
ATOM 798 C C . ALA A 1 98 ? -12.453 -6.635 -5.355 1.00 72.94 98 ALA A C 1
ATOM 800 O O . ALA A 1 98 ? -13.440 -6.655 -6.081 1.00 72.94 98 ALA A O 1
ATOM 801 N N . THR A 1 99 ? -11.884 -5.495 -4.973 1.00 71.12 99 THR A N 1
ATOM 802 C CA . THR A 1 99 ? -12.386 -4.169 -5.356 1.00 71.12 99 THR A CA 1
ATOM 803 C C . THR A 1 99 ? -11.276 -3.320 -5.949 1.00 71.12 99 THR A C 1
ATOM 805 O O . THR A 1 99 ? -10.153 -3.319 -5.445 1.00 71.12 99 THR A O 1
ATOM 808 N N . PHE A 1 100 ? -11.563 -2.571 -7.008 1.00 71.19 100 PHE A N 1
ATOM 809 C CA . PHE A 1 100 ? -10.627 -1.559 -7.491 1.00 71.19 100 PHE A CA 1
ATOM 810 C C . PHE A 1 100 ? -10.784 -0.283 -6.672 1.00 71.19 100 PHE A C 1
ATOM 812 O O . PHE A 1 100 ? -11.888 0.206 -6.449 1.00 71.19 100 PHE A O 1
ATOM 819 N N . HIS A 1 101 ? -9.655 0.261 -6.225 1.00 65.62 101 HIS A N 1
ATOM 820 C CA . HIS A 1 101 ? -9.611 1.569 -5.592 1.00 65.62 101 HIS A CA 1
ATOM 821 C C . HIS A 1 101 ? -8.949 2.543 -6.556 1.00 65.62 101 HIS A C 1
ATOM 823 O O . HIS A 1 101 ? -7.722 2.581 -6.699 1.00 65.62 101 HIS A O 1
ATOM 829 N N . HIS A 1 102 ? -9.756 3.394 -7.181 1.00 61.44 102 HIS A N 1
ATOM 830 C CA . HIS A 1 102 ? -9.235 4.521 -7.941 1.00 61.44 102 HIS A CA 1
ATOM 831 C C . HIS A 1 102 ? -8.692 5.547 -6.944 1.00 61.44 102 HIS A C 1
ATOM 833 O O . HIS A 1 102 ? -9.410 6.414 -6.460 1.00 61.44 102 HIS A O 1
ATOM 839 N N . ARG A 1 103 ? -7.396 5.451 -6.611 1.00 49.69 103 ARG A N 1
ATOM 840 C CA . ARG A 1 103 ? -6.669 6.365 -5.697 1.00 49.69 103 ARG A CA 1
ATOM 841 C C . ARG A 1 103 ? -6.594 7.835 -6.178 1.00 49.69 103 ARG A C 1
ATOM 843 O O . ARG A 1 103 ? -5.736 8.585 -5.721 1.00 49.69 103 ARG A O 1
ATOM 850 N N . TYR A 1 104 ? -7.492 8.269 -7.060 1.00 45.09 104 TYR A N 1
ATOM 851 C CA . TYR A 1 104 ? -7.768 9.682 -7.326 1.00 45.09 104 TYR A CA 1
ATOM 852 C C . TYR A 1 104 ? -8.672 10.332 -6.259 1.00 45.09 104 TYR A C 1
ATOM 854 O O . TYR A 1 104 ? -8.853 11.547 -6.272 1.00 45.09 104 TYR A O 1
ATOM 862 N N . ASP A 1 105 ? -9.089 9.572 -5.242 1.00 40.91 105 ASP A N 1
ATOM 863 C CA . ASP A 1 105 ? -9.712 10.063 -4.000 1.00 40.91 105 ASP A CA 1
ATOM 864 C C . ASP A 1 105 ? -8.774 10.875 -3.077 1.00 40.91 105 ASP A C 1
ATOM 866 O O . ASP A 1 105 ? -9.109 11.152 -1.927 1.00 40.91 105 ASP A O 1
ATOM 870 N N . VAL A 1 106 ? -7.594 11.299 -3.548 1.00 33.22 106 VAL A N 1
ATOM 871 C CA . VAL A 1 106 ? -6.769 12.266 -2.803 1.00 33.22 106 VAL A CA 1
ATOM 872 C C . VAL A 1 106 ? -7.300 13.694 -2.948 1.00 33.22 106 VAL A C 1
ATOM 874 O O . VAL A 1 106 ? -6.893 14.537 -2.155 1.00 33.22 106 VAL A O 1
ATOM 877 N N . LEU A 1 107 ? -8.241 13.997 -3.861 1.00 32.41 107 LEU A N 1
ATOM 878 C CA . LEU A 1 107 ? -8.801 15.355 -3.902 1.00 32.41 107 LEU A CA 1
ATOM 879 C C . LEU A 1 107 ? -10.321 15.528 -4.021 1.00 32.41 107 LEU A C 1
ATOM 881 O O . LEU A 1 107 ? -10.784 16.476 -3.399 1.00 32.41 107 LEU A O 1
ATOM 885 N N . ILE A 1 108 ? -11.138 14.742 -4.735 1.00 29.42 108 ILE A N 1
ATOM 886 C CA . ILE A 1 108 ? -12.550 15.149 -4.932 1.00 29.42 108 ILE A CA 1
ATOM 887 C C . ILE A 1 108 ? -13.507 13.946 -5.163 1.00 29.42 108 ILE A C 1
ATOM 889 O O . ILE A 1 108 ? -13.280 13.147 -6.060 1.00 29.42 108 ILE A O 1
ATOM 893 N N . TYR A 1 109 ? -14.624 13.946 -4.411 1.00 26.91 109 TYR A N 1
ATOM 894 C CA . TYR A 1 109 ? -15.874 13.151 -4.501 1.00 26.91 109 TYR A CA 1
ATOM 895 C C . TYR A 1 109 ? -15.891 11.672 -4.056 1.00 26.91 109 TYR A C 1
ATOM 897 O O . TYR A 1 109 ? -15.984 10.761 -4.869 1.00 26.91 109 TYR A O 1
ATOM 905 N N . LYS A 1 110 ? -16.127 11.456 -2.750 1.00 26.58 110 LYS A N 1
ATOM 906 C CA . LYS A 1 110 ? -17.063 10.404 -2.311 1.00 26.58 110 LYS A CA 1
ATOM 907 C C . LYS A 1 110 ? -18.491 10.945 -2.406 1.00 26.58 110 LYS A C 1
ATOM 909 O O . LYS A 1 110 ? -18.965 11.616 -1.493 1.00 26.58 110 LYS A O 1
ATOM 914 N N . MET A 1 111 ? -19.183 10.653 -3.501 1.00 23.98 111 MET A N 1
ATOM 915 C CA . MET A 1 111 ? -20.643 10.587 -3.484 1.00 23.98 111 MET A CA 1
ATOM 916 C C . MET A 1 111 ? -21.024 9.116 -3.535 1.00 23.98 111 MET A C 1
ATOM 918 O O . MET A 1 111 ? -20.616 8.396 -4.439 1.00 23.98 111 MET A O 1
ATOM 922 N N . ALA A 1 112 ? -21.781 8.670 -2.536 1.00 29.39 112 ALA A N 1
ATOM 923 C CA . ALA A 1 112 ? -22.448 7.383 -2.576 1.00 29.39 112 ALA A CA 1
ATOM 924 C C . ALA A 1 112 ? -23.453 7.410 -3.735 1.00 29.39 112 ALA A C 1
ATOM 926 O O . ALA A 1 112 ? -24.546 7.954 -3.595 1.00 29.39 112 ALA A O 1
ATOM 927 N N . THR A 1 113 ? -23.084 6.867 -4.892 1.00 32.44 113 TH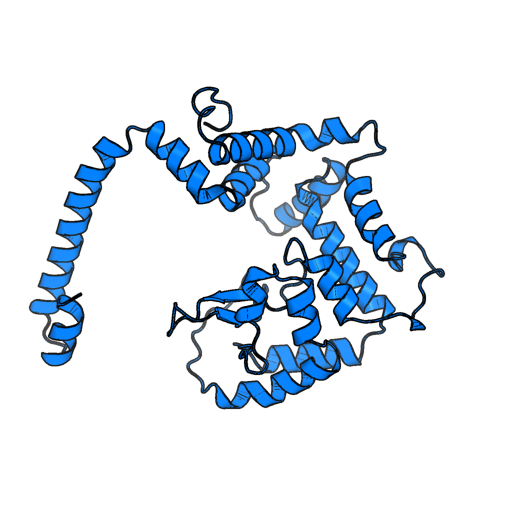R A N 1
ATOM 928 C CA . THR A 1 113 ? -24.051 6.583 -5.949 1.00 32.44 113 THR A CA 1
ATOM 929 C C . THR A 1 113 ? -24.638 5.210 -5.687 1.00 32.44 113 THR A C 1
ATOM 931 O O . THR A 1 113 ? -24.007 4.178 -5.903 1.00 32.44 113 THR A O 1
ATOM 934 N N . SER A 1 114 ? -25.866 5.218 -5.175 1.00 37.16 114 SER A N 1
ATOM 935 C CA . SER A 1 114 ? -26.770 4.081 -5.220 1.00 37.16 114 SER A CA 1
ATOM 936 C C . SER A 1 114 ? -27.098 3.791 -6.683 1.00 37.16 114 SER A C 1
ATOM 938 O O . SER A 1 114 ? -27.961 4.445 -7.270 1.00 37.16 114 SER A O 1
ATOM 940 N N . SER A 1 115 ? -26.414 2.829 -7.283 1.00 37.59 115 SER A N 1
ATOM 941 C CA . SER A 1 115 ? -26.832 2.296 -8.574 1.00 37.59 115 SER A CA 1
ATOM 942 C C . SER A 1 115 ? -26.437 0.831 -8.698 1.00 37.59 115 SER A C 1
ATOM 944 O O . SER A 1 115 ? -25.344 0.420 -8.326 1.00 37.59 115 SER A O 1
ATOM 946 N N . ASP A 1 116 ? -27.429 0.082 -9.159 1.00 39.56 116 ASP A N 1
ATOM 947 C CA . ASP A 1 116 ? -27.550 -1.357 -9.358 1.00 39.56 116 ASP A CA 1
ATOM 948 C C . ASP A 1 116 ? -26.255 -2.081 -9.831 1.00 39.56 116 ASP A C 1
ATOM 950 O O . ASP A 1 116 ? -25.638 -1.648 -10.811 1.00 39.56 116 ASP A O 1
ATOM 954 N N . PRO A 1 117 ? -25.843 -3.203 -9.193 1.00 48.09 117 PRO A N 1
ATOM 955 C CA . PRO A 1 117 ? -24.632 -3.963 -9.543 1.00 48.09 117 PRO A CA 1
ATOM 956 C C . PRO A 1 117 ? -24.661 -4.631 -10.926 1.00 48.09 117 PRO A C 1
ATOM 958 O O . PRO A 1 117 ? -23.629 -5.078 -11.418 1.00 48.09 117 PRO A O 1
ATOM 961 N N . SER A 1 118 ? -25.825 -4.731 -11.568 1.00 41.16 118 SER A N 1
ATOM 962 C CA . SER A 1 118 ? -25.990 -5.495 -12.815 1.00 41.16 118 SER A CA 1
ATOM 963 C C . SER A 1 118 ? -25.243 -4.914 -14.029 1.00 41.16 118 SER A C 1
ATOM 965 O O . SER A 1 118 ? -24.967 -5.636 -14.987 1.00 41.16 118 SER A O 1
ATOM 967 N N . THR A 1 119 ? -24.836 -3.641 -13.985 1.00 42.66 119 THR A N 1
ATOM 968 C CA . THR A 1 119 ? -24.030 -2.984 -15.034 1.00 42.66 119 THR A CA 1
ATOM 969 C C . THR A 1 119 ? -22.513 -3.214 -14.927 1.00 42.66 119 THR A C 1
ATOM 971 O O . THR A 1 119 ? -21.791 -2.860 -15.861 1.00 42.66 119 THR A O 1
ATOM 974 N N . SER A 1 120 ? -22.003 -3.805 -13.834 1.00 52.22 120 SER A N 1
ATOM 975 C CA . SER A 1 120 ? -20.552 -3.959 -13.613 1.00 52.22 120 SER A CA 1
ATOM 976 C C . SER A 1 120 ? -19.930 -5.120 -14.393 1.00 52.22 120 SER A C 1
ATOM 978 O O . SER A 1 120 ? -18.757 -5.048 -14.750 1.00 52.22 120 SER A O 1
ATOM 980 N N . GLU A 1 121 ? -20.704 -6.161 -14.708 1.00 49.38 121 GLU A N 1
ATOM 981 C CA . GLU A 1 121 ? -20.196 -7.397 -15.316 1.00 49.38 121 GLU A CA 1
ATOM 982 C C . GLU A 1 121 ? -19.597 -7.145 -16.713 1.00 49.38 121 GLU A C 1
ATOM 984 O O . GLU A 1 121 ? -18.464 -7.521 -16.984 1.00 49.38 121 GLU A O 1
ATOM 989 N N . ALA A 1 122 ? -20.288 -6.424 -17.603 1.00 45.03 122 ALA A N 1
ATOM 990 C CA . ALA A 1 122 ? -19.829 -6.232 -18.985 1.00 45.03 122 ALA A CA 1
ATOM 991 C C . ALA A 1 122 ? -18.580 -5.332 -19.112 1.00 45.03 122 ALA A C 1
ATOM 993 O O . ALA A 1 122 ? -17.692 -5.613 -19.919 1.00 45.03 122 ALA A O 1
ATOM 994 N N . ALA A 1 123 ? -18.482 -4.262 -18.311 1.00 47.59 123 ALA A N 1
ATOM 995 C CA . ALA A 1 123 ? -17.299 -3.394 -18.279 1.00 47.59 123 ALA A CA 1
ATOM 996 C C . ALA A 1 123 ? -16.091 -4.107 -17.646 1.00 47.59 123 ALA A C 1
ATOM 998 O O . ALA A 1 123 ? -14.954 -3.920 -18.078 1.00 47.59 123 ALA A O 1
ATOM 999 N N . PHE A 1 124 ? -16.348 -4.976 -16.667 1.00 55.34 124 PHE A N 1
ATOM 1000 C CA . PHE A 1 124 ? -15.349 -5.828 -16.039 1.00 55.34 124 PHE A CA 1
ATOM 1001 C C . PHE A 1 124 ? -14.813 -6.906 -16.999 1.00 55.34 124 PHE A C 1
ATOM 1003 O O . PHE A 1 124 ? -13.597 -7.077 -17.118 1.00 55.34 124 PHE A O 1
ATOM 1010 N N . GLN A 1 125 ? -15.690 -7.540 -17.786 1.00 55.47 125 GLN A N 1
ATOM 1011 C CA . GLN A 1 125 ? -15.324 -8.529 -18.812 1.00 55.47 125 GLN A CA 1
ATOM 1012 C C . GLN A 1 125 ? -14.360 -7.960 -19.877 1.00 55.47 125 GLN A C 1
ATOM 1014 O O . GLN A 1 125 ? -13.543 -8.690 -20.434 1.00 55.47 125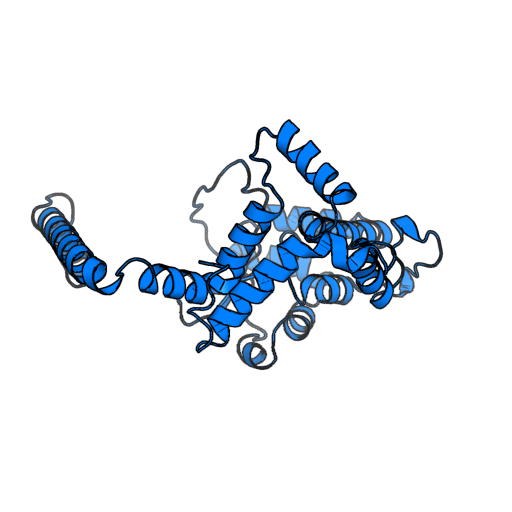 GLN A O 1
ATOM 1019 N N . LEU A 1 126 ? -14.359 -6.641 -20.115 1.00 54.38 126 LEU A N 1
ATOM 1020 C CA . LEU A 1 126 ? -13.406 -5.981 -21.020 1.00 54.38 126 LEU A CA 1
ATOM 1021 C C . LEU A 1 126 ? -11.974 -5.900 -20.457 1.00 54.38 126 LEU A C 1
ATOM 1023 O O . LEU A 1 126 ? -11.014 -5.906 -21.232 1.00 54.38 126 LEU A O 1
ATOM 1027 N N . LEU A 1 127 ? -11.795 -5.840 -19.133 1.00 56.56 127 LEU A N 1
ATOM 1028 C CA . LEU A 1 127 ? -10.476 -5.891 -18.484 1.00 56.56 127 LEU A CA 1
ATOM 1029 C C . LEU A 1 127 ? -9.967 -7.324 -18.289 1.00 56.56 127 LEU A C 1
ATOM 1031 O O . LEU A 1 127 ? -8.751 -7.530 -18.257 1.00 56.56 127 LEU A O 1
ATOM 1035 N N . LEU A 1 128 ? -10.866 -8.316 -18.235 1.00 59.31 128 LEU A N 1
ATOM 1036 C CA . LEU A 1 128 ? -10.503 -9.741 -18.205 1.00 59.31 128 LEU A CA 1
ATOM 1037 C C . LEU A 1 128 ? -9.617 -10.160 -19.393 1.00 59.31 128 LEU A C 1
ATOM 1039 O O . LEU A 1 128 ? -8.831 -11.093 -19.265 1.00 59.31 128 LEU A O 1
ATOM 1043 N N . ASN A 1 129 ? -9.698 -9.472 -20.537 1.00 70.12 129 ASN A N 1
ATOM 1044 C CA . ASN A 1 129 ? -8.955 -9.873 -21.736 1.00 70.12 129 ASN A CA 1
ATOM 1045 C C . ASN A 1 129 ? -7.443 -9.599 -21.666 1.00 70.12 129 ASN A C 1
ATOM 1047 O O . ASN A 1 129 ? -6.685 -10.240 -22.389 1.00 70.12 129 ASN A O 1
ATOM 1051 N N . PHE A 1 130 ? -6.990 -8.667 -20.821 1.00 79.62 130 PHE A N 1
ATOM 1052 C CA . PHE A 1 130 ? -5.563 -8.330 -20.707 1.00 79.62 130 PHE A CA 1
ATOM 1053 C C . PHE A 1 130 ? -4.878 -8.992 -19.508 1.00 79.62 130 PHE A C 1
ATOM 1055 O O . PHE A 1 130 ? -3.664 -9.200 -19.527 1.00 79.62 130 PHE A O 1
ATOM 1062 N N . VAL A 1 131 ? -5.640 -9.300 -18.456 1.00 83.75 131 VAL A N 1
ATOM 1063 C CA . VAL A 1 131 ? -5.125 -9.877 -17.212 1.00 83.75 131 VAL A CA 1
ATOM 1064 C C . VAL A 1 131 ? -5.925 -11.120 -16.870 1.00 83.75 131 VAL A C 1
ATOM 1066 O O . VAL A 1 131 ? -7.137 -11.067 -16.678 1.00 83.75 131 VAL A O 1
ATOM 1069 N N . ASN A 1 132 ? -5.232 -12.243 -16.705 1.00 85.50 132 ASN A N 1
ATOM 1070 C CA . ASN A 1 132 ? -5.838 -13.433 -16.132 1.00 85.50 132 ASN A CA 1
ATOM 1071 C C . ASN A 1 132 ? -5.948 -13.242 -14.611 1.00 85.50 132 ASN A C 1
ATOM 1073 O O . ASN A 1 132 ? -5.010 -13.537 -13.870 1.00 85.50 132 ASN A O 1
ATOM 1077 N N . TRP A 1 133 ? -7.081 -12.711 -14.147 1.00 80.38 133 TRP A N 1
ATOM 1078 C CA . TRP A 1 133 ? -7.287 -12.347 -12.741 1.00 80.38 133 TRP A CA 1
ATOM 1079 C C . TRP A 1 133 ? -7.234 -13.533 -11.790 1.00 80.38 133 TRP A C 1
ATOM 1081 O O . TRP A 1 133 ? -6.657 -13.415 -10.712 1.00 80.38 133 TRP A O 1
ATOM 1091 N N . THR A 1 134 ? -7.743 -14.696 -12.197 1.00 80.88 134 THR A N 1
ATOM 1092 C CA . THR A 1 134 ? -7.607 -15.922 -11.408 1.00 80.88 134 THR A CA 1
ATOM 1093 C C . THR A 1 134 ? -6.129 -16.246 -11.204 1.00 80.88 134 THR A C 1
ATOM 1095 O O . THR A 1 134 ? -5.688 -16.390 -10.065 1.00 80.88 134 THR A O 1
ATOM 1098 N N . LYS A 1 135 ? -5.328 -16.280 -12.278 1.00 86.62 135 LYS A N 1
ATOM 1099 C CA . LYS A 1 135 ? -3.874 -16.496 -12.197 1.00 86.62 135 LYS A CA 1
ATOM 1100 C C . LYS A 1 135 ? -3.194 -15.411 -11.356 1.00 86.62 135 LYS A C 1
ATOM 1102 O O . LYS A 1 135 ? -2.376 -15.743 -10.505 1.00 86.62 135 LYS A O 1
ATOM 1107 N N . TYR A 1 136 ? -3.541 -14.140 -11.555 1.00 86.88 136 TYR A N 1
ATOM 1108 C CA . TYR A 1 136 ? -3.010 -13.017 -10.779 1.00 86.88 136 TYR A CA 1
ATOM 1109 C C . TYR A 1 136 ? -3.246 -13.209 -9.277 1.00 86.88 136 TYR A C 1
ATOM 1111 O O . TYR A 1 136 ? -2.283 -13.193 -8.511 1.00 86.88 136 TYR A O 1
ATOM 1119 N N . LEU A 1 137 ? -4.494 -13.452 -8.859 1.00 84.38 137 LEU A N 1
ATOM 1120 C CA . LEU A 1 137 ? -4.859 -13.620 -7.452 1.00 84.38 137 LEU A CA 1
ATOM 1121 C C . LEU A 1 137 ? -4.129 -14.817 -6.828 1.00 84.38 137 LEU A C 1
ATOM 1123 O O . LEU A 1 137 ? -3.576 -14.689 -5.742 1.00 84.38 137 LEU A O 1
ATOM 1127 N N . HIS A 1 138 ? -3.999 -15.940 -7.539 1.00 86.38 138 HIS A N 1
ATOM 1128 C CA . HIS A 1 138 ? -3.211 -17.083 -7.056 1.00 86.38 138 HIS A CA 1
ATOM 1129 C C . HIS A 1 138 ? -1.718 -16.758 -6.872 1.00 86.38 138 HIS A C 1
ATOM 1131 O O . HIS A 1 138 ? -1.075 -17.306 -5.977 1.00 86.38 138 HIS A O 1
ATOM 1137 N N . LEU A 1 139 ? -1.153 -15.872 -7.702 1.00 89.19 139 LEU A N 1
ATOM 1138 C CA . LEU A 1 139 ? 0.254 -15.466 -7.613 1.00 89.19 139 LEU A CA 1
ATOM 1139 C C . LEU A 1 139 ? 0.527 -14.473 -6.473 1.00 89.19 139 LEU A C 1
ATOM 1141 O O . LEU A 1 139 ? 1.636 -14.476 -5.926 1.00 89.19 139 LEU A O 1
ATOM 1145 N N . VAL A 1 140 ? -0.441 -13.615 -6.131 1.00 87.00 140 VAL A N 1
ATOM 1146 C CA . VAL A 1 140 ? -0.267 -12.568 -5.106 1.00 87.00 140 VAL A CA 1
ATOM 1147 C C . VAL A 1 140 ? -0.804 -12.964 -3.732 1.00 87.00 140 VAL A C 1
ATOM 1149 O O . VAL A 1 140 ? -0.266 -12.515 -2.723 1.00 87.00 140 VAL A O 1
ATOM 1152 N N . CYS A 1 141 ? -1.822 -13.823 -3.662 1.00 83.94 141 CYS A N 1
ATOM 1153 C CA . CYS A 1 141 ? -2.411 -14.260 -2.402 1.00 83.94 141 CYS A CA 1
ATOM 1154 C C . CYS A 1 141 ? -1.629 -15.419 -1.766 1.00 83.94 141 CYS A C 1
ATOM 1156 O O . CYS A 1 141 ? -1.115 -16.290 -2.477 1.00 83.94 141 CYS A O 1
ATOM 1158 N N . PRO A 1 142 ? -1.577 -15.488 -0.422 1.00 85.00 142 PRO A N 1
ATOM 1159 C CA . PRO A 1 142 ? -1.036 -16.651 0.269 1.00 85.00 142 PRO A CA 1
ATOM 1160 C C . PRO A 1 142 ? -1.902 -17.900 0.007 1.00 85.00 142 PRO A C 1
ATOM 1162 O O . PRO A 1 142 ? -3.113 -17.756 -0.180 1.00 85.00 142 PRO A O 1
ATOM 1165 N N . PRO A 1 143 ? -1.325 -19.119 0.058 1.00 86.25 143 PRO A N 1
ATOM 1166 C CA . PRO A 1 143 ? -2.051 -20.365 -0.214 1.00 86.25 143 PRO A CA 1
ATOM 1167 C C . PRO A 1 143 ? -3.340 -20.540 0.596 1.00 86.25 143 PRO A C 1
ATOM 1169 O O . PRO A 1 143 ? -4.348 -21.006 0.071 1.00 86.25 143 PRO A O 1
ATOM 1172 N N . ASP A 1 144 ? -3.342 -20.106 1.858 1.00 82.88 144 ASP A N 1
ATOM 1173 C CA . ASP A 1 144 ? -4.510 -20.220 2.739 1.00 82.88 144 ASP A CA 1
ATOM 1174 C C . ASP A 1 144 ? -5.706 -19.389 2.250 1.00 82.88 144 ASP A C 1
ATOM 1176 O O . ASP A 1 144 ? -6.857 -19.761 2.477 1.00 82.88 144 ASP A O 1
ATOM 1180 N N . ALA A 1 145 ? -5.445 -18.297 1.525 1.00 79.12 145 ALA A N 1
ATOM 1181 C CA . ALA A 1 145 ? -6.475 -17.449 0.938 1.00 79.12 145 ALA A CA 1
ATOM 1182 C C . ALA A 1 145 ? -6.981 -17.972 -0.416 1.00 79.12 145 ALA A C 1
ATOM 1184 O O . ALA A 1 145 ? -7.999 -17.487 -0.903 1.00 79.12 145 ALA A O 1
ATOM 1185 N N . HIS A 1 146 ? -6.327 -18.972 -1.027 1.00 81.12 146 HIS A N 1
ATOM 1186 C CA . HIS A 1 146 ? -6.730 -19.488 -2.345 1.00 81.12 146 HIS A CA 1
ATOM 1187 C C . HIS A 1 146 ? -8.128 -20.103 -2.333 1.00 81.12 146 HIS A C 1
ATOM 1189 O O . HIS A 1 146 ? -8.841 -20.018 -3.323 1.00 81.12 146 HIS A O 1
ATOM 1195 N N . ARG A 1 147 ? -8.570 -20.638 -1.189 1.00 75.50 147 ARG A N 1
ATOM 1196 C CA . ARG A 1 147 ? -9.931 -21.177 -1.020 1.00 75.50 147 ARG A CA 1
ATOM 1197 C C . ARG A 1 147 ? -11.024 -20.117 -1.164 1.00 75.50 147 ARG A C 1
ATOM 1199 O O . ARG A 1 147 ? -12.161 -20.467 -1.456 1.00 75.50 147 ARG A O 1
ATOM 1206 N N . CYS A 1 148 ? -10.681 -18.849 -0.947 1.00 69.06 148 CYS A N 1
ATOM 1207 C CA . CYS A 1 148 ? -11.593 -17.719 -1.100 1.00 69.06 148 CYS A CA 1
ATOM 1208 C C . CYS A 1 148 ? -11.602 -17.168 -2.535 1.00 69.06 148 CYS A C 1
ATOM 1210 O O . CYS A 1 148 ? -12.450 -16.343 -2.861 1.00 69.06 148 CYS A O 1
ATOM 1212 N N . ILE A 1 149 ? -10.670 -17.607 -3.389 1.00 70.31 149 ILE A N 1
ATOM 1213 C CA . ILE A 1 149 ? -10.589 -17.231 -4.802 1.00 70.31 149 ILE A CA 1
ATOM 1214 C C . ILE A 1 149 ? -11.422 -18.249 -5.594 1.00 70.31 149 ILE A C 1
ATOM 1216 O O . ILE A 1 149 ? -10.891 -19.223 -6.128 1.00 70.31 149 ILE A O 1
ATOM 1220 N N . SER A 1 150 ? -12.744 -18.082 -5.623 1.00 60.69 150 SER A N 1
ATOM 1221 C CA . SER A 1 150 ? -13.612 -18.877 -6.503 1.00 60.69 150 SER A CA 1
ATOM 1222 C C . SER A 1 150 ? -13.588 -18.329 -7.937 1.00 60.69 150 SER A C 1
ATOM 1224 O O . SER A 1 150 ? -13.228 -17.177 -8.162 1.00 60.69 150 SER A O 1
ATOM 1226 N N . SER A 1 151 ? -13.999 -19.127 -8.930 1.00 54.03 151 SER A N 1
ATOM 1227 C CA . SER A 1 151 ? -14.274 -18.622 -10.293 1.00 54.03 151 SER A CA 1
ATOM 1228 C C . SER A 1 151 ? -15.309 -17.492 -10.306 1.00 54.03 151 SER A C 1
ATOM 1230 O O . SER A 1 151 ? -15.301 -16.665 -11.212 1.00 54.03 151 SER A O 1
ATOM 1232 N N . ASP A 1 152 ? -16.150 -17.460 -9.272 1.00 51.47 152 ASP A N 1
ATOM 1233 C CA . ASP A 1 152 ? -17.273 -16.544 -9.094 1.00 51.47 152 ASP A CA 1
ATOM 1234 C C . ASP A 1 152 ? -16.928 -15.417 -8.111 1.00 51.47 152 ASP A C 1
ATOM 1236 O O . ASP A 1 152 ? -17.825 -14.730 -7.622 1.00 51.47 152 ASP A O 1
ATOM 1240 N N . SER A 1 153 ? -15.648 -15.248 -7.743 1.00 55.09 153 SER A N 1
ATOM 1241 C CA . SER A 1 153 ? -15.232 -14.164 -6.859 1.00 55.09 153 SER A CA 1
ATOM 1242 C C . SER A 1 153 ? -15.522 -12.842 -7.562 1.00 55.09 153 SER A C 1
ATOM 1244 O O . SER A 1 153 ? -14.775 -12.426 -8.448 1.00 55.09 153 SER A O 1
ATOM 1246 N N . VAL A 1 154 ? -16.647 -12.232 -7.187 1.00 56.47 154 VAL A N 1
ATOM 1247 C CA . VAL A 1 154 ? -17.164 -10.994 -7.762 1.00 56.47 154 VAL A CA 1
ATOM 1248 C C . VAL A 1 154 ? -16.095 -9.931 -7.574 1.00 56.47 154 VAL A C 1
ATOM 1250 O O . VAL A 1 154 ? -15.835 -9.486 -6.456 1.00 56.47 154 VAL A O 1
ATOM 1253 N N . ILE A 1 155 ? -15.430 -9.548 -8.659 1.00 61.44 155 ILE A N 1
ATOM 1254 C CA . ILE A 1 155 ? -14.617 -8.343 -8.631 1.00 61.44 155 ILE A CA 1
ATOM 1255 C C . ILE A 1 155 ? -15.600 -7.188 -8.748 1.00 61.44 155 ILE A C 1
ATOM 1257 O O . ILE A 1 155 ? -16.264 -7.026 -9.771 1.00 61.44 155 ILE A O 1
ATOM 1261 N N . ARG A 1 156 ? -15.742 -6.423 -7.671 1.00 62.31 156 ARG A N 1
ATOM 1262 C CA . ARG A 1 156 ? -16.638 -5.277 -7.645 1.00 62.31 156 ARG A CA 1
ATOM 1263 C C . ARG A 1 156 ? -15.894 -4.061 -8.174 1.00 62.31 156 ARG A C 1
ATOM 1265 O O . ARG A 1 156 ? -14.830 -3.700 -7.677 1.00 62.31 156 ARG A O 1
ATOM 1272 N N . GLU A 1 157 ? -16.468 -3.444 -9.193 1.00 61.38 157 GLU A N 1
ATOM 1273 C CA . GLU A 1 157 ? -16.059 -2.126 -9.645 1.00 61.38 157 GLU A CA 1
ATOM 1274 C C . GLU A 1 157 ? -17.121 -1.120 -9.215 1.00 61.38 157 GLU A C 1
ATOM 1276 O O . GLU A 1 157 ? -18.283 -1.235 -9.606 1.00 61.38 157 GLU A O 1
ATOM 1281 N N . ASP A 1 158 ? -16.703 -0.126 -8.438 1.00 64.81 158 ASP A N 1
ATOM 1282 C CA . ASP A 1 158 ? -17.597 0.922 -7.955 1.00 64.81 158 ASP A CA 1
ATOM 1283 C C . ASP A 1 158 ? -17.785 2.037 -9.021 1.00 64.81 158 ASP A C 1
ATOM 1285 O O . ASP A 1 158 ? -18.713 2.837 -8.910 1.00 64.81 158 ASP A O 1
ATOM 1289 N N . ASN A 1 159 ? -16.959 2.082 -10.085 1.00 69.12 159 ASN A N 1
ATOM 1290 C CA . ASN A 1 159 ? -17.087 3.013 -11.213 1.00 69.12 159 ASN A CA 1
ATOM 1291 C C . ASN A 1 159 ? -16.822 2.370 -12.607 1.00 69.12 159 ASN A C 1
ATOM 1293 O O . ASN A 1 159 ? -15.676 2.317 -13.076 1.00 69.12 159 ASN A O 1
ATOM 1297 N N . PRO A 1 160 ? -17.869 1.941 -13.344 1.00 70.00 160 PRO A N 1
ATOM 1298 C CA . PRO A 1 160 ? -17.707 1.269 -14.640 1.00 70.00 160 PRO A CA 1
ATOM 1299 C C . PRO A 1 160 ? -17.111 2.163 -15.744 1.00 70.00 160 PRO A C 1
ATOM 1301 O O . PRO A 1 160 ? -16.442 1.660 -16.650 1.00 70.00 160 PRO A O 1
ATOM 1304 N N . GLU A 1 161 ? -17.297 3.487 -15.683 1.00 74.12 161 GLU A N 1
ATOM 1305 C CA . GLU A 1 161 ? -16.736 4.408 -16.682 1.00 74.12 161 GLU A CA 1
ATOM 1306 C C . GLU A 1 161 ? -15.211 4.488 -16.599 1.00 74.12 161 GLU A C 1
ATOM 1308 O O . GLU A 1 161 ? -14.525 4.569 -17.624 1.00 74.12 161 GLU A O 1
ATOM 1313 N N . VAL A 1 162 ?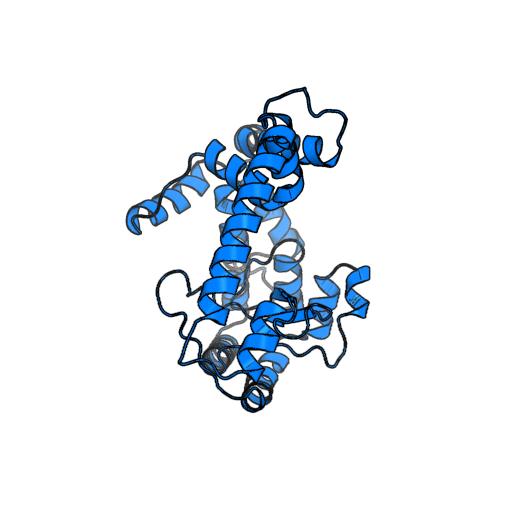 -14.663 4.456 -15.381 1.00 73.88 162 VAL A N 1
ATOM 1314 C CA . VAL A 1 162 ? -13.212 4.467 -15.172 1.00 73.88 162 VAL A CA 1
ATOM 1315 C C . VAL A 1 162 ? -12.591 3.203 -15.759 1.00 73.88 162 VAL A C 1
ATOM 1317 O O . VAL A 1 162 ? -11.575 3.285 -16.451 1.00 73.88 162 VAL A O 1
ATOM 1320 N N . MET A 1 163 ? -13.248 2.055 -15.598 1.00 72.75 163 MET A N 1
ATOM 1321 C CA . MET A 1 163 ? -12.777 0.796 -16.177 1.00 72.75 163 MET A CA 1
ATOM 1322 C C . MET A 1 163 ? -12.800 0.790 -17.701 1.00 72.75 163 MET A C 1
ATOM 1324 O O . MET A 1 163 ? -11.830 0.352 -18.322 1.00 72.75 163 MET A O 1
ATOM 1328 N N . ALA A 1 164 ? -13.838 1.354 -18.322 1.00 75.25 164 ALA A N 1
ATOM 1329 C CA . ALA A 1 164 ? -13.870 1.524 -19.773 1.00 75.25 164 ALA A CA 1
ATOM 1330 C C . ALA A 1 164 ? -12.695 2.388 -20.275 1.00 75.25 164 ALA A C 1
ATOM 1332 O O . ALA A 1 164 ? -12.071 2.075 -21.293 1.00 75.25 164 ALA A O 1
ATOM 1333 N N . ARG A 1 165 ? -12.335 3.449 -19.539 1.00 81.00 165 ARG A N 1
ATOM 1334 C CA . ARG A 1 165 ? -11.179 4.300 -19.868 1.00 81.00 165 ARG A CA 1
ATOM 1335 C C . ARG A 1 165 ? -9.852 3.565 -19.694 1.00 81.00 165 ARG A C 1
ATOM 1337 O O . ARG A 1 165 ? -9.000 3.675 -20.572 1.00 81.00 165 ARG A O 1
ATOM 1344 N N . ILE A 1 166 ? -9.679 2.801 -18.615 1.00 81.31 166 ILE A N 1
ATOM 1345 C CA . ILE A 1 166 ? -8.471 1.992 -18.389 1.00 81.31 166 ILE A CA 1
ATOM 1346 C C . ILE A 1 166 ? -8.305 0.960 -19.507 1.00 81.31 166 ILE A C 1
ATOM 1348 O O . ILE A 1 166 ? -7.215 0.844 -20.062 1.00 81.31 166 ILE A O 1
ATOM 1352 N N . HIS A 1 167 ? -9.380 0.270 -19.900 1.00 81.56 167 HIS A N 1
ATOM 1353 C CA . HIS A 1 167 ? -9.354 -0.666 -21.025 1.00 81.56 167 HIS A CA 1
ATOM 1354 C C . HIS A 1 167 ? -8.858 0.006 -22.316 1.00 81.56 167 HIS A C 1
ATOM 1356 O O . HIS A 1 167 ? -7.956 -0.509 -22.976 1.00 81.56 167 HIS A O 1
ATOM 1362 N N . LEU A 1 168 ? -9.404 1.179 -22.661 1.00 84.56 168 LEU A N 1
ATOM 1363 C CA . LEU A 1 168 ? -8.980 1.933 -23.846 1.00 84.56 168 LEU A CA 1
ATOM 1364 C C . LEU A 1 168 ? -7.520 2.394 -23.756 1.00 84.56 168 LEU A C 1
ATOM 1366 O O . LEU A 1 168 ? -6.801 2.332 -24.753 1.00 84.56 168 LEU A O 1
ATOM 1370 N N . LEU A 1 169 ? -7.070 2.832 -22.576 1.00 87.69 169 LEU A N 1
ATOM 1371 C CA . LEU A 1 169 ? -5.680 3.224 -22.348 1.00 87.69 169 LEU A CA 1
ATOM 1372 C C . LEU A 1 169 ? -4.734 2.040 -22.543 1.00 87.69 169 LEU A C 1
ATOM 1374 O O . LEU A 1 169 ? -3.764 2.176 -23.280 1.00 87.69 169 LEU A O 1
ATOM 1378 N N . LEU A 1 170 ? -5.027 0.883 -21.944 1.00 88.56 170 LEU A N 1
ATOM 1379 C CA . LEU A 1 170 ? -4.208 -0.323 -22.096 1.00 88.56 170 LEU A CA 1
ATOM 1380 C C . LEU A 1 170 ? -4.170 -0.793 -23.552 1.00 88.56 170 LEU A C 1
ATOM 1382 O O . LEU A 1 170 ? -3.094 -1.072 -24.067 1.00 88.56 170 LEU A O 1
ATOM 1386 N N . LYS A 1 171 ? -5.315 -0.797 -24.245 1.00 89.06 171 LYS A N 1
ATOM 1387 C CA . LYS A 1 171 ? -5.402 -1.185 -25.661 1.00 89.06 171 LYS A CA 1
ATOM 1388 C C . LYS A 1 171 ? -4.574 -0.284 -26.584 1.00 89.06 171 LYS A C 1
ATOM 1390 O O . LYS A 1 171 ? -4.024 -0.766 -27.568 1.00 89.06 171 LYS A O 1
ATOM 1395 N N . ASN A 1 172 ? -4.508 1.013 -26.290 1.00 92.00 172 ASN A N 1
ATOM 1396 C CA . ASN A 1 172 ? -3.851 2.006 -27.145 1.00 92.00 172 ASN A CA 1
ATOM 1397 C C . ASN A 1 172 ? -2.416 2.340 -26.706 1.00 92.00 172 ASN A C 1
ATOM 1399 O O . ASN A 1 172 ? -1.808 3.260 -27.255 1.00 92.00 172 ASN A O 1
ATOM 1403 N N . THR A 1 173 ? -1.876 1.633 -25.713 1.00 92.06 173 THR A N 1
ATOM 1404 C CA . THR A 1 173 ? -0.545 1.895 -25.161 1.00 92.06 173 THR A CA 1
ATOM 1405 C C . THR A 1 173 ? 0.361 0.700 -25.410 1.00 92.06 173 THR A C 1
ATOM 1407 O O . THR A 1 173 ? 0.026 -0.417 -25.043 1.00 92.06 173 THR A O 1
ATOM 1410 N N . THR A 1 174 ? 1.543 0.943 -25.978 1.00 93.00 174 THR A N 1
ATOM 1411 C CA . THR A 1 174 ? 2.541 -0.117 -26.197 1.00 93.00 174 THR A CA 1
ATOM 1412 C C . THR A 1 174 ? 2.939 -0.787 -24.881 1.00 93.00 174 THR A C 1
ATOM 1414 O O . THR A 1 174 ? 3.097 -0.119 -23.850 1.00 93.00 174 THR A O 1
ATOM 1417 N N . GLU A 1 175 ? 3.228 -2.075 -24.943 1.00 92.06 175 GLU A N 1
ATOM 1418 C CA . GLU A 1 175 ? 3.670 -2.935 -23.850 1.00 92.06 175 GLU A CA 1
ATOM 1419 C C . GLU A 1 175 ? 4.906 -2.361 -23.135 1.00 92.06 175 GLU A C 1
ATOM 1421 O O . GLU A 1 175 ? 5.013 -2.401 -21.903 1.00 92.06 175 GLU A O 1
ATOM 1426 N N . ARG A 1 176 ? 5.813 -1.727 -23.893 1.00 91.69 176 ARG A N 1
ATOM 1427 C CA . ARG A 1 176 ? 6.983 -1.010 -23.362 1.00 91.69 176 ARG A CA 1
ATOM 1428 C C . ARG A 1 176 ? 6.591 0.129 -22.421 1.00 91.69 176 ARG A C 1
ATOM 1430 O O . ARG A 1 176 ? 7.188 0.291 -21.355 1.00 91.69 176 ARG A O 1
ATOM 1437 N N . VAL A 1 177 ? 5.610 0.942 -22.813 1.00 92.44 177 VAL A N 1
ATOM 1438 C CA . VAL A 1 177 ? 5.132 2.081 -22.014 1.00 92.44 177 VAL A CA 1
ATOM 1439 C C . VAL A 1 177 ? 4.400 1.588 -20.766 1.00 92.44 177 VAL A C 1
ATOM 1441 O O . VAL A 1 177 ? 4.656 2.110 -19.682 1.00 92.44 177 VAL A O 1
ATOM 1444 N N . ILE A 1 178 ? 3.584 0.535 -20.880 1.00 92.06 178 ILE A N 1
ATOM 1445 C CA . ILE A 1 178 ? 2.919 -0.098 -19.727 1.00 92.06 178 ILE A CA 1
ATOM 1446 C C . ILE A 1 178 ? 3.961 -0.638 -18.738 1.00 92.06 178 ILE A C 1
ATOM 1448 O O . ILE A 1 178 ? 3.893 -0.361 -17.539 1.00 92.06 178 ILE A O 1
ATOM 1452 N N . THR A 1 179 ? 4.976 -1.347 -19.237 1.00 92.62 179 THR A N 1
ATOM 1453 C CA . THR A 1 179 ? 6.074 -1.880 -18.417 1.00 92.62 179 THR A CA 1
ATOM 1454 C C . THR A 1 179 ? 6.824 -0.765 -17.697 1.00 92.62 179 THR A C 1
ATOM 1456 O O . THR A 1 179 ? 7.065 -0.856 -16.492 1.00 92.62 179 THR A O 1
ATOM 1459 N N . ASN A 1 180 ? 7.146 0.319 -18.409 1.00 93.19 180 ASN A N 1
ATOM 1460 C CA . ASN A 1 180 ? 7.785 1.488 -17.815 1.00 93.19 180 ASN A CA 1
ATOM 1461 C C . ASN A 1 180 ? 6.937 2.106 -16.706 1.00 93.19 180 ASN A C 1
ATOM 1463 O O . ASN A 1 180 ? 7.475 2.414 -15.646 1.00 93.19 180 ASN A O 1
ATOM 1467 N N . TYR A 1 181 ? 5.632 2.260 -16.930 1.00 92.31 181 TYR A N 1
ATOM 1468 C CA . TYR A 1 181 ? 4.712 2.801 -15.936 1.00 92.31 181 TYR A CA 1
ATOM 1469 C C . TYR A 1 181 ? 4.686 1.945 -14.662 1.00 92.31 181 TYR A C 1
ATOM 1471 O O . TYR A 1 181 ? 4.914 2.467 -13.571 1.00 92.31 181 TYR A O 1
ATOM 1479 N N . VAL A 1 182 ? 4.501 0.627 -14.792 1.00 92.12 182 VAL A N 1
ATOM 1480 C CA . VAL A 1 182 ? 4.436 -0.293 -13.643 1.00 92.12 182 VAL A CA 1
ATOM 1481 C C . VAL A 1 182 ? 5.755 -0.324 -12.865 1.00 92.12 182 VAL A C 1
ATOM 1483 O O . VAL A 1 182 ? 5.751 -0.238 -11.635 1.00 92.12 182 VAL A O 1
ATOM 1486 N N . MET A 1 183 ? 6.896 -0.417 -13.557 1.00 92.56 183 MET A N 1
ATOM 1487 C CA . MET A 1 183 ? 8.215 -0.438 -12.911 1.00 92.56 183 MET A CA 1
ATOM 1488 C C . MET A 1 183 ? 8.570 0.904 -12.263 1.00 92.56 183 MET A C 1
ATOM 1490 O O . MET A 1 183 ? 9.176 0.925 -11.189 1.00 92.56 183 MET A O 1
ATOM 1494 N N . LEU A 1 184 ? 8.167 2.023 -12.874 1.00 91.44 184 LEU A N 1
ATOM 1495 C CA . LEU A 1 184 ? 8.347 3.355 -12.303 1.00 91.44 184 LEU A CA 1
ATOM 1496 C C . LEU A 1 184 ? 7.508 3.528 -11.036 1.00 91.44 184 LEU A C 1
ATOM 1498 O O . LEU A 1 184 ? 8.041 3.970 -10.021 1.00 91.44 184 LEU A O 1
ATOM 1502 N N . LEU A 1 185 ? 6.230 3.139 -11.056 1.00 89.75 185 LEU A N 1
ATOM 1503 C CA . LEU A 1 185 ? 5.387 3.172 -9.860 1.00 89.75 185 LEU A CA 1
ATOM 1504 C C . LEU A 1 185 ? 5.934 2.268 -8.757 1.00 89.75 185 LEU A C 1
ATOM 1506 O O . LEU A 1 185 ? 5.938 2.663 -7.590 1.00 89.75 185 LEU A O 1
ATOM 1510 N N . TYR A 1 186 ? 6.467 1.096 -9.113 1.00 91.25 186 TYR A N 1
ATOM 1511 C CA . TYR A 1 186 ? 7.171 0.246 -8.159 1.00 91.25 186 TYR A CA 1
ATOM 1512 C C . TYR A 1 186 ? 8.336 0.988 -7.518 1.00 91.25 186 TYR A C 1
ATOM 1514 O O . TYR A 1 186 ? 8.364 1.087 -6.293 1.00 91.25 186 TYR A O 1
ATOM 1522 N N . ALA A 1 187 ? 9.237 1.574 -8.310 1.00 90.50 187 ALA A N 1
ATOM 1523 C CA . ALA A 1 187 ? 10.369 2.333 -7.789 1.00 90.50 187 ALA A CA 1
ATOM 1524 C C . ALA A 1 187 ? 9.936 3.511 -6.898 1.00 90.50 187 ALA A C 1
ATOM 1526 O O . ALA A 1 187 ? 10.444 3.655 -5.785 1.00 90.50 187 ALA A O 1
ATOM 1527 N N . LEU A 1 188 ? 8.944 4.293 -7.333 1.00 87.75 188 LEU A N 1
ATOM 1528 C CA . LEU A 1 188 ? 8.388 5.407 -6.560 1.00 87.75 188 LEU A CA 1
ATOM 1529 C C . LEU A 1 188 ? 7.777 4.945 -5.234 1.00 87.75 188 LEU A C 1
ATOM 1531 O O . LEU A 1 188 ? 7.935 5.615 -4.219 1.00 87.75 188 LEU A O 1
ATOM 1535 N N . SER A 1 189 ? 7.148 3.767 -5.194 1.00 87.81 189 SER A N 1
ATOM 1536 C CA . SER A 1 189 ? 6.553 3.229 -3.965 1.00 87.81 189 SER A CA 1
ATOM 1537 C C . SER A 1 189 ? 7.569 2.879 -2.869 1.00 87.81 189 SER A C 1
ATOM 1539 O O . SER A 1 189 ? 7.161 2.614 -1.731 1.00 87.81 189 SER A O 1
ATOM 1541 N N . TRP A 1 190 ? 8.862 2.848 -3.209 1.00 89.00 190 TRP A N 1
ATOM 1542 C CA . TRP A 1 190 ? 9.970 2.653 -2.278 1.00 89.00 190 TRP A CA 1
ATOM 1543 C C . TRP A 1 190 ? 10.648 3.958 -1.862 1.00 89.00 190 TRP A C 1
ATOM 1545 O O . TRP A 1 190 ? 11.379 3.920 -0.881 1.00 89.00 190 TRP A O 1
ATOM 1555 N N . ALA A 1 191 ? 10.403 5.085 -2.542 1.00 88.88 191 ALA A N 1
ATOM 1556 C CA . ALA A 1 191 ? 11.179 6.319 -2.390 1.00 88.88 191 ALA A CA 1
ATOM 1557 C C . ALA A 1 191 ? 11.307 6.799 -0.933 1.00 88.88 191 ALA A C 1
ATOM 1559 O O . ALA A 1 191 ? 12.408 7.121 -0.499 1.00 88.88 191 ALA A O 1
ATOM 1560 N N . ASP A 1 192 ? 10.231 6.741 -0.142 1.00 86.56 192 ASP A N 1
ATOM 1561 C CA . ASP A 1 192 ? 10.256 7.138 1.277 1.00 86.56 192 ASP A CA 1
ATOM 1562 C C . ASP A 1 192 ? 11.118 6.224 2.177 1.00 86.56 192 ASP A C 1
ATOM 1564 O O . ASP A 1 192 ? 11.539 6.610 3.269 1.00 86.56 192 ASP A O 1
ATOM 1568 N N . PHE A 1 193 ? 11.412 5.000 1.731 1.00 87.56 193 PHE A N 1
ATOM 1569 C CA . PHE A 1 193 ? 12.309 4.065 2.420 1.00 87.56 193 PHE A CA 1
ATOM 1570 C C . PHE A 1 193 ? 13.765 4.201 1.983 1.00 87.56 193 PHE A C 1
ATOM 1572 O O . PHE A 1 193 ? 14.644 3.672 2.664 1.00 87.56 193 PHE A O 1
ATOM 1579 N N . LEU A 1 194 ? 14.021 4.892 0.875 1.00 89.62 194 LEU A N 1
ATOM 1580 C CA . LEU A 1 194 ? 15.361 5.103 0.348 1.00 89.62 194 LEU A CA 1
ATOM 1581 C C . LEU A 1 194 ? 16.075 6.248 1.087 1.00 89.62 194 LEU A C 1
ATOM 1583 O O . LEU A 1 194 ? 15.538 6.861 2.020 1.00 89.62 194 LEU A O 1
ATOM 1587 N N . ASP A 1 195 ? 17.316 6.484 0.679 1.00 89.38 195 ASP A N 1
ATOM 1588 C CA . ASP A 1 195 ? 18.159 7.572 1.166 1.00 89.38 195 ASP A CA 1
ATOM 1589 C C . ASP A 1 195 ? 17.633 8.963 0.755 1.00 89.38 195 ASP A C 1
ATOM 1591 O O . ASP A 1 195 ? 16.651 9.108 0.017 1.00 89.38 195 ASP A O 1
ATOM 1595 N N . GLU A 1 196 ? 18.248 10.002 1.326 1.00 88.44 196 GLU A N 1
ATOM 1596 C CA . GLU A 1 196 ? 17.784 11.391 1.225 1.00 88.44 196 GLU A CA 1
ATOM 1597 C C . GLU A 1 196 ? 17.651 11.876 -0.224 1.00 88.44 196 GLU A C 1
ATOM 1599 O O . GLU A 1 196 ? 16.714 12.614 -0.522 1.00 88.44 196 GLU A O 1
ATOM 1604 N N . ASP A 1 197 ? 18.502 11.408 -1.142 1.00 88.50 197 ASP A N 1
ATOM 1605 C CA . ASP A 1 197 ? 18.454 11.816 -2.548 1.00 88.50 197 ASP A CA 1
ATOM 1606 C C . ASP A 1 197 ? 17.088 11.484 -3.169 1.00 88.50 197 ASP A C 1
ATOM 1608 O O . ASP A 1 197 ? 16.476 12.331 -3.822 1.00 88.50 197 ASP A O 1
ATOM 1612 N N . TYR A 1 198 ? 16.536 10.299 -2.885 1.00 89.88 198 TYR A N 1
ATOM 1613 C CA . TYR A 1 198 ? 15.212 9.896 -3.376 1.00 89.88 198 TYR A CA 1
ATOM 1614 C C . TYR A 1 198 ? 14.069 10.504 -2.559 1.00 89.88 198 TYR A C 1
ATOM 1616 O O . TYR A 1 198 ? 13.049 10.899 -3.128 1.00 89.88 198 TYR A O 1
ATOM 1624 N N . ARG A 1 199 ? 14.223 10.628 -1.235 1.00 89.06 199 ARG A N 1
ATOM 1625 C CA . ARG A 1 199 ? 13.208 11.267 -0.373 1.00 89.06 199 ARG A CA 1
ATOM 1626 C C . ARG A 1 199 ? 13.040 12.754 -0.676 1.00 89.06 199 ARG A C 1
ATOM 1628 O O . ARG A 1 199 ? 11.936 13.290 -0.544 1.00 89.06 199 ARG A O 1
ATOM 1635 N N . SER A 1 200 ? 14.096 13.416 -1.144 1.00 90.12 200 SER A N 1
ATOM 1636 C CA . SER A 1 200 ? 14.053 14.817 -1.564 1.00 90.12 200 SER A CA 1
ATOM 1637 C C . SER A 1 200 ? 13.104 15.033 -2.750 1.00 90.12 200 SER A C 1
ATOM 1639 O O . SER A 1 200 ? 12.419 16.056 -2.803 1.00 90.12 200 SER A O 1
ATOM 1641 N N . ILE A 1 201 ? 12.969 14.039 -3.641 1.00 88.50 201 ILE A N 1
ATOM 1642 C CA . ILE A 1 201 ? 12.029 14.062 -4.771 1.00 88.50 201 ILE A CA 1
ATOM 1643 C C . ILE A 1 201 ? 10.591 14.105 -4.245 1.00 88.50 201 ILE A C 1
ATOM 1645 O O . ILE A 1 201 ? 9.816 14.974 -4.641 1.00 88.50 201 ILE A O 1
ATOM 1649 N N . ILE A 1 202 ? 10.243 13.220 -3.305 1.00 85.94 202 ILE A N 1
ATOM 1650 C CA . ILE A 1 202 ? 8.911 13.207 -2.677 1.00 85.94 202 ILE A CA 1
ATOM 1651 C C . ILE A 1 202 ? 8.665 14.514 -1.924 1.00 85.94 202 ILE A C 1
ATOM 1653 O O . ILE A 1 202 ? 7.618 15.139 -2.086 1.00 85.94 202 ILE A O 1
ATOM 1657 N N . SER A 1 203 ? 9.665 14.983 -1.177 1.00 87.44 203 SER A N 1
ATOM 1658 C CA . SER A 1 203 ? 9.599 16.237 -0.424 1.00 87.44 203 SER A CA 1
ATOM 1659 C C . SER A 1 203 ? 9.366 17.450 -1.329 1.00 87.44 203 SER A C 1
ATOM 1661 O O . SER A 1 203 ? 8.637 18.370 -0.959 1.00 87.44 203 SER A O 1
ATOM 1663 N N . PHE A 1 204 ? 9.955 17.465 -2.527 1.00 89.50 204 PHE A N 1
ATOM 1664 C CA . PHE A 1 204 ? 9.744 18.517 -3.517 1.00 89.50 204 PHE A CA 1
ATOM 1665 C C . PHE A 1 204 ? 8.288 18.564 -3.997 1.00 89.50 204 PHE A C 1
ATOM 1667 O O . PHE A 1 204 ? 7.678 19.636 -3.999 1.00 89.50 204 PHE A O 1
ATOM 1674 N N . PHE A 1 205 ? 7.711 17.413 -4.358 1.00 86.31 205 PHE A N 1
ATOM 1675 C CA . PHE A 1 205 ? 6.303 17.340 -4.760 1.00 86.31 205 PHE A CA 1
ATOM 1676 C C . PHE A 1 205 ? 5.365 17.685 -3.602 1.00 86.31 205 PHE A C 1
ATOM 1678 O O . PHE A 1 205 ? 4.433 18.465 -3.789 1.00 86.31 205 PHE A O 1
ATOM 1685 N N . ALA A 1 206 ? 5.647 17.179 -2.401 1.00 86.00 206 ALA A N 1
ATOM 1686 C CA . ALA A 1 206 ? 4.858 17.447 -1.206 1.00 86.00 206 ALA A CA 1
ATOM 1687 C C . ALA A 1 206 ? 4.764 18.951 -0.899 1.00 86.00 206 ALA A C 1
ATOM 1689 O O . ALA A 1 206 ? 3.670 19.483 -0.713 1.00 86.00 206 ALA A O 1
ATOM 1690 N N . LYS A 1 207 ? 5.893 19.671 -0.967 1.00 90.44 207 LYS A N 1
ATOM 1691 C CA . LYS A 1 207 ? 5.929 21.134 -0.799 1.00 90.44 207 LYS A CA 1
ATOM 1692 C C . LYS A 1 207 ? 5.097 21.864 -1.851 1.00 90.44 207 LYS A C 1
ATOM 1694 O O . LYS A 1 207 ? 4.369 22.790 -1.509 1.00 90.44 207 LYS A O 1
ATOM 1699 N N . LYS A 1 208 ? 5.173 21.449 -3.121 1.00 90.81 208 LYS A N 1
ATOM 1700 C CA . LYS A 1 208 ? 4.374 22.052 -4.203 1.00 90.81 208 LYS A CA 1
ATOM 1701 C C . LYS A 1 208 ? 2.873 21.833 -4.032 1.00 90.81 208 LYS A C 1
ATOM 1703 O O . LYS A 1 208 ? 2.095 22.699 -4.410 1.00 90.81 208 LYS A O 1
ATOM 1708 N N . LEU A 1 209 ? 2.485 20.689 -3.478 1.00 88.44 209 LEU A N 1
ATOM 1709 C CA . LEU A 1 209 ? 1.092 20.340 -3.204 1.00 88.44 209 LEU A CA 1
ATOM 1710 C C . LEU A 1 209 ? 0.601 20.854 -1.842 1.00 88.44 209 LEU A C 1
ATOM 1712 O O . LEU A 1 209 ? -0.539 20.591 -1.477 1.00 88.44 209 LEU A O 1
ATOM 1716 N N . ASN A 1 210 ? 1.443 21.581 -1.099 1.00 90.12 210 ASN A N 1
ATOM 1717 C CA . ASN A 1 210 ? 1.157 22.062 0.251 1.00 90.12 210 ASN A CA 1
ATOM 1718 C C . ASN A 1 210 ? 0.719 20.940 1.216 1.00 90.12 210 ASN A C 1
ATOM 1720 O O . ASN A 1 210 ? -0.139 21.143 2.075 1.00 90.12 210 ASN A O 1
ATOM 1724 N N . VAL A 1 211 ? 1.302 19.745 1.063 1.00 86.62 211 VAL A N 1
ATOM 1725 C CA . VAL A 1 211 ? 1.096 18.616 1.980 1.00 86.62 211 VAL A CA 1
ATOM 1726 C C . VAL A 1 211 ? 2.285 18.479 2.939 1.00 86.62 211 VAL A C 1
ATOM 1728 O O . VAL A 1 211 ? 3.409 18.848 2.577 1.00 86.62 211 VAL A O 1
ATOM 1731 N N . PRO A 1 212 ? 2.072 17.963 4.166 1.00 85.19 212 PRO A N 1
ATOM 1732 C CA . PRO A 1 212 ? 3.138 17.826 5.153 1.00 85.19 212 PRO A CA 1
ATOM 1733 C C . PRO A 1 212 ? 4.325 17.002 4.641 1.00 85.19 212 PRO A C 1
ATOM 1735 O O . PRO A 1 212 ? 4.151 15.940 4.042 1.00 85.19 212 PRO A O 1
ATOM 1738 N N . VAL A 1 213 ? 5.540 17.482 4.918 1.00 86.44 213 VAL A N 1
ATOM 1739 C CA . VAL A 1 213 ? 6.785 16.740 4.687 1.00 86.44 213 VAL A CA 1
ATOM 1740 C C . VAL A 1 213 ? 7.218 16.121 6.006 1.00 86.44 213 VAL A C 1
ATOM 1742 O O . VAL A 1 213 ? 7.453 16.843 6.973 1.00 86.44 213 VAL A O 1
ATOM 1745 N N . TYR A 1 214 ? 7.335 14.798 6.035 1.00 86.12 214 TYR A N 1
ATOM 1746 C CA . TYR A 1 214 ? 7.746 14.059 7.224 1.00 86.12 214 TYR A CA 1
ATOM 1747 C C . TYR A 1 214 ? 9.257 13.831 7.234 1.00 86.12 214 TYR A C 1
ATOM 1749 O O . TYR A 1 214 ? 9.860 13.486 6.217 1.00 86.12 214 TYR A O 1
ATOM 1757 N N . THR A 1 215 ? 9.868 13.954 8.408 1.00 89.56 215 THR A N 1
ATOM 1758 C CA . THR A 1 215 ? 11.224 13.451 8.648 1.00 89.56 215 THR A CA 1
ATOM 1759 C C . THR A 1 215 ? 11.268 11.925 8.504 1.00 89.56 215 THR A C 1
ATOM 1761 O O . THR A 1 215 ? 10.252 11.239 8.657 1.00 89.56 215 THR A O 1
ATOM 1764 N N . LYS A 1 216 ? 12.461 11.349 8.280 1.00 89.25 216 LYS A N 1
ATOM 1765 C CA . LYS A 1 216 ? 12.640 9.882 8.224 1.00 89.25 216 LYS A CA 1
ATOM 1766 C C . LYS A 1 216 ? 12.074 9.195 9.467 1.00 89.25 216 LYS A C 1
ATOM 1768 O O . LYS A 1 216 ? 11.449 8.141 9.355 1.00 89.25 216 LYS A O 1
ATOM 1773 N N . ASN A 1 217 ? 12.266 9.788 10.645 1.00 91.19 217 ASN A N 1
ATOM 1774 C CA . ASN A 1 217 ? 11.778 9.230 11.900 1.00 91.19 217 ASN A CA 1
ATOM 1775 C C . ASN A 1 217 ? 10.243 9.252 12.000 1.00 91.19 217 ASN A C 1
ATOM 1777 O O . ASN A 1 217 ? 9.637 8.252 12.390 1.00 91.19 217 ASN A O 1
ATOM 1781 N N . GLU A 1 218 ? 9.601 10.354 11.608 1.00 91.38 218 GLU A N 1
ATOM 1782 C CA . GLU A 1 218 ? 8.136 10.460 11.576 1.00 91.38 218 GLU A CA 1
ATOM 1783 C C . GLU A 1 218 ? 7.532 9.484 10.567 1.00 91.38 218 GLU A C 1
ATOM 1785 O O . GLU A 1 218 ? 6.624 8.728 10.915 1.00 91.38 218 GLU A O 1
ATOM 1790 N N . PHE A 1 219 ? 8.095 9.418 9.355 1.00 90.75 219 PHE A N 1
ATOM 1791 C CA . PHE A 1 219 ? 7.694 8.445 8.340 1.00 90.75 219 PHE A CA 1
ATOM 1792 C C . PHE A 1 219 ? 7.818 7.010 8.867 1.00 90.75 219 PHE A C 1
ATOM 1794 O O . PHE A 1 219 ? 6.866 6.229 8.800 1.00 90.75 219 PHE A O 1
ATOM 1801 N N . SER A 1 220 ? 8.969 6.670 9.455 1.00 92.69 220 SER A N 1
ATOM 1802 C CA . SER A 1 220 ? 9.237 5.341 10.015 1.00 92.69 220 SER A CA 1
ATOM 1803 C C . SER A 1 220 ? 8.270 5.005 11.149 1.00 92.69 220 SER A C 1
ATOM 1805 O O . SER A 1 220 ? 7.774 3.882 11.231 1.00 92.69 220 SER A O 1
ATOM 1807 N N . SER A 1 221 ? 7.965 5.968 12.020 1.00 93.25 221 SER A N 1
ATOM 1808 C CA . SER A 1 221 ? 7.004 5.814 13.118 1.00 93.25 221 SER A CA 1
ATOM 1809 C C . SER A 1 221 ? 5.592 5.567 12.596 1.00 93.25 221 SER A C 1
ATOM 1811 O O . SER A 1 221 ? 4.948 4.597 13.001 1.00 93.25 221 SER A O 1
ATOM 1813 N N . HIS A 1 222 ? 5.133 6.393 11.653 1.00 91.50 222 HIS A N 1
ATOM 1814 C CA . HIS A 1 222 ? 3.818 6.261 11.032 1.00 91.50 222 HIS A CA 1
ATOM 1815 C C . HIS A 1 222 ? 3.685 4.925 10.293 1.00 91.50 222 HIS A C 1
ATOM 1817 O O . HIS A 1 222 ? 2.700 4.204 10.453 1.00 91.50 222 HIS A O 1
ATOM 1823 N N . ARG A 1 223 ? 4.718 4.528 9.541 1.00 91.50 223 ARG A N 1
ATOM 1824 C CA . ARG A 1 223 ? 4.727 3.248 8.831 1.00 91.50 223 ARG A CA 1
ATOM 1825 C C . ARG A 1 223 ? 4.732 2.053 9.780 1.00 91.50 223 ARG A C 1
ATOM 1827 O O . ARG A 1 223 ? 4.063 1.061 9.496 1.00 91.50 223 ARG A O 1
ATOM 1834 N N . THR A 1 224 ? 5.441 2.150 10.904 1.00 94.19 224 THR A N 1
ATOM 1835 C CA . THR A 1 224 ? 5.421 1.115 11.948 1.00 94.19 224 THR A CA 1
ATOM 1836 C C . THR A 1 224 ? 4.027 0.983 12.549 1.00 94.19 224 THR A C 1
ATOM 1838 O O . THR A 1 224 ? 3.530 -0.129 12.685 1.00 94.19 224 THR A O 1
ATOM 1841 N N . TRP A 1 225 ? 3.362 2.104 12.838 1.00 93.44 225 TRP A N 1
ATOM 1842 C CA . TRP A 1 225 ? 1.969 2.123 13.288 1.00 93.44 225 TRP A CA 1
ATOM 1843 C C . TRP A 1 225 ? 1.018 1.470 12.291 1.00 93.44 225 TRP A C 1
ATOM 1845 O O . TRP A 1 225 ? 0.188 0.659 12.686 1.00 93.44 225 TRP A O 1
ATOM 1855 N N . TYR A 1 226 ? 1.176 1.768 11.003 1.00 90.44 226 TYR A N 1
ATOM 1856 C CA . TYR A 1 226 ? 0.340 1.188 9.958 1.00 90.44 226 TYR A CA 1
ATOM 1857 C C . TYR A 1 226 ? 0.530 -0.332 9.825 1.00 90.44 226 TYR A C 1
ATOM 1859 O O . TYR A 1 226 ? -0.442 -1.073 9.742 1.00 90.44 226 TYR A O 1
ATOM 1867 N N . LEU A 1 227 ? 1.777 -0.816 9.826 1.00 90.94 227 LEU A N 1
ATOM 1868 C CA . LEU A 1 227 ? 2.077 -2.238 9.609 1.00 90.94 227 LEU A CA 1
ATOM 1869 C C . LEU A 1 227 ? 1.921 -3.104 10.867 1.00 90.94 227 LEU A C 1
ATOM 1871 O O . LEU A 1 227 ? 1.632 -4.291 10.763 1.00 90.94 227 LEU A O 1
ATOM 1875 N N . TYR A 1 228 ? 2.120 -2.524 12.051 1.00 94.06 228 TYR A N 1
ATOM 1876 C CA . TYR A 1 228 ? 2.120 -3.231 13.334 1.00 94.06 228 TYR A CA 1
ATOM 1877 C C . TYR A 1 228 ? 1.076 -2.663 14.305 1.00 94.06 228 TYR A C 1
ATOM 1879 O O . TYR A 1 228 ? 1.278 -2.703 15.519 1.00 94.06 228 TYR A O 1
ATOM 1887 N N . GLY A 1 229 ? -0.047 -2.147 13.793 1.00 93.00 229 GLY A N 1
ATOM 1888 C CA . GLY A 1 229 ? -1.047 -1.400 14.565 1.00 93.00 229 GLY A CA 1
ATOM 1889 C C . GLY A 1 229 ? -1.467 -2.069 15.872 1.00 93.00 229 GLY A C 1
ATOM 1890 O O . GLY A 1 229 ? -1.420 -1.436 16.922 1.00 93.00 229 GLY A O 1
ATOM 1891 N N . HIS A 1 230 ? -1.780 -3.368 15.862 1.00 92.06 230 HIS A N 1
ATOM 1892 C CA . HIS A 1 230 ? -2.135 -4.093 17.091 1.00 92.06 230 HIS A CA 1
ATOM 1893 C C . HIS A 1 230 ? -1.001 -4.151 18.118 1.00 92.06 230 HIS A C 1
ATOM 1895 O O . HIS A 1 230 ? -1.236 -3.942 19.309 1.00 92.06 230 HIS A O 1
ATOM 1901 N N . ALA A 1 231 ? 0.234 -4.399 17.676 1.00 93.06 231 ALA A N 1
ATOM 1902 C CA . ALA A 1 231 ? 1.387 -4.406 18.569 1.00 93.06 231 ALA A CA 1
ATOM 1903 C C . ALA A 1 231 ? 1.645 -3.002 19.134 1.00 93.06 231 ALA A C 1
ATOM 1905 O O . ALA A 1 231 ? 1.858 -2.858 20.336 1.00 93.06 231 ALA A O 1
ATOM 1906 N N . MET A 1 232 ? 1.542 -1.972 18.292 1.00 92.56 232 MET A N 1
ATOM 1907 C CA . MET A 1 232 ? 1.719 -0.569 18.669 1.00 92.56 232 MET A CA 1
ATOM 1908 C C . MET A 1 232 ? 0.654 -0.092 19.661 1.00 92.56 232 MET A C 1
ATOM 1910 O O . MET A 1 232 ? 1.002 0.502 20.681 1.00 92.56 232 MET A O 1
ATOM 1914 N N . MET A 1 233 ? -0.621 -0.426 19.429 1.00 90.19 233 MET A N 1
ATOM 1915 C CA . MET A 1 233 ? -1.720 -0.170 20.367 1.00 90.19 233 MET A CA 1
ATOM 1916 C C . MET A 1 233 ? -1.480 -0.856 21.712 1.00 90.19 233 MET A C 1
ATOM 1918 O O . MET A 1 233 ? -1.627 -0.235 22.763 1.00 90.19 233 MET A O 1
ATOM 1922 N N . ALA A 1 234 ? -1.061 -2.123 21.699 1.00 89.44 234 ALA A N 1
ATOM 1923 C CA . ALA A 1 234 ? -0.790 -2.864 22.924 1.00 89.44 234 ALA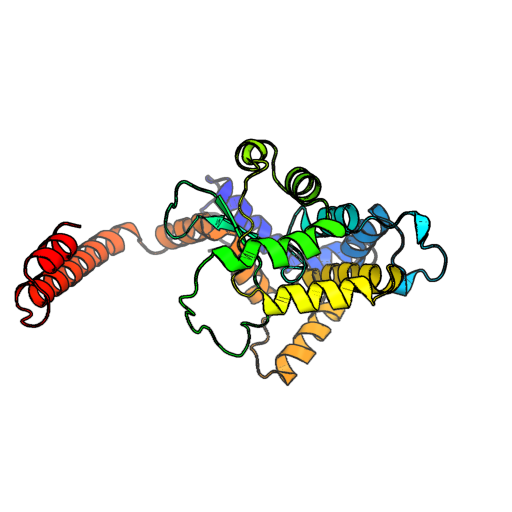 A CA 1
ATOM 1924 C C . ALA A 1 234 ? 0.414 -2.297 23.700 1.00 89.44 234 ALA A C 1
ATOM 1926 O O . ALA A 1 234 ? 0.352 -2.198 24.925 1.00 89.44 234 ALA A O 1
ATOM 1927 N N . MET A 1 235 ? 1.489 -1.885 23.017 1.00 89.88 235 MET A N 1
ATOM 1928 C CA . MET A 1 235 ? 2.623 -1.197 23.650 1.00 89.88 235 MET A CA 1
ATOM 1929 C C . MET A 1 235 ? 2.183 0.137 24.265 1.00 89.88 235 MET A C 1
ATOM 1931 O O . MET A 1 235 ? 2.565 0.450 25.394 1.00 89.88 235 MET A O 1
ATOM 1935 N N . TYR A 1 236 ? 1.346 0.902 23.556 1.00 88.44 236 TYR A N 1
ATOM 1936 C CA . TYR A 1 236 ? 0.840 2.190 24.026 1.00 88.44 236 TYR A CA 1
ATOM 1937 C C . TYR A 1 236 ? -0.038 2.023 25.269 1.00 88.44 236 TYR A C 1
ATOM 1939 O O . TYR A 1 236 ? 0.168 2.718 26.262 1.00 88.44 236 TYR A O 1
ATOM 1947 N N . ALA A 1 237 ? -0.963 1.061 25.250 1.00 86.56 237 ALA A N 1
ATOM 1948 C CA . ALA A 1 237 ? -1.832 0.765 26.384 1.00 86.56 237 ALA A CA 1
ATOM 1949 C C . ALA A 1 237 ? -1.037 0.309 27.618 1.00 86.56 237 ALA A C 1
ATOM 1951 O O . ALA A 1 237 ? -1.334 0.741 28.728 1.00 86.56 237 ALA A O 1
ATOM 1952 N N . ARG A 1 238 ? 0.002 -0.522 27.441 1.00 86.31 238 ARG A N 1
ATOM 1953 C CA . ARG A 1 238 ? 0.882 -0.947 28.546 1.00 86.31 238 ARG A CA 1
ATOM 1954 C C . ARG A 1 238 ? 1.639 0.223 29.168 1.00 86.31 238 ARG A C 1
ATOM 1956 O O . ARG A 1 238 ? 1.803 0.249 30.379 1.00 86.31 238 ARG A O 1
ATOM 1963 N N . LYS A 1 239 ? 2.085 1.176 28.346 1.00 86.12 239 LYS A N 1
ATOM 1964 C CA . LYS A 1 239 ? 2.852 2.333 28.816 1.00 86.12 239 LYS A CA 1
ATOM 1965 C C . LYS A 1 239 ? 1.990 3.384 29.529 1.00 86.12 239 LYS A C 1
ATOM 1967 O O . LYS A 1 239 ? 2.494 4.061 30.414 1.00 86.12 239 LYS A O 1
ATOM 1972 N N . ASN A 1 240 ? 0.725 3.538 29.139 1.00 84.88 240 ASN A N 1
ATOM 1973 C CA . ASN A 1 240 ? -0.139 4.633 29.598 1.00 84.88 240 ASN A CA 1
ATOM 1974 C C . ASN A 1 240 ? -1.310 4.149 30.469 1.00 84.88 240 ASN A C 1
ATOM 1976 O O . ASN A 1 240 ? -2.429 4.620 30.296 1.00 84.88 240 ASN A O 1
ATOM 1980 N N . SER A 1 241 ? -1.082 3.171 31.351 1.00 78.75 241 SER A N 1
ATOM 1981 C CA . SER A 1 241 ? -2.106 2.661 32.281 1.00 78.75 241 SER A CA 1
ATOM 1982 C C . SER A 1 241 ? -3.439 2.284 31.617 1.00 78.75 241 SER A C 1
ATOM 1984 O O . SER A 1 241 ? -4.511 2.474 32.184 1.00 78.75 241 SER A O 1
ATOM 1986 N N . GLY A 1 242 ? -3.405 1.699 30.414 1.00 71.50 242 GLY A N 1
ATOM 1987 C CA . GLY A 1 242 ? -4.604 1.474 29.597 1.00 71.50 242 GLY A CA 1
ATOM 1988 C C . GLY A 1 242 ? -5.697 0.618 30.252 1.00 71.50 242 GLY A C 1
ATOM 1989 O O . GLY A 1 242 ? -6.828 0.625 29.777 1.00 71.50 242 GLY A O 1
ATOM 1990 N N . ARG A 1 243 ? -5.398 -0.103 31.344 1.00 71.56 243 ARG A N 1
ATOM 1991 C CA . ARG A 1 243 ? -6.412 -0.794 32.160 1.00 71.56 243 ARG A CA 1
ATOM 1992 C C . ARG A 1 243 ? -7.281 0.177 32.959 1.00 71.56 243 ARG A C 1
ATOM 1994 O O . ARG A 1 243 ? -8.494 0.030 32.930 1.00 71.56 243 ARG A O 1
ATOM 2001 N N . GLU A 1 244 ? -6.678 1.174 33.596 1.00 72.94 244 GLU A N 1
ATOM 2002 C CA . GLU A 1 244 ? -7.385 2.188 34.391 1.00 72.94 244 GLU A CA 1
ATOM 2003 C C . GLU A 1 244 ? -8.247 3.070 33.478 1.00 72.94 244 GLU A C 1
ATOM 2005 O O . GLU A 1 244 ? -9.418 3.323 33.750 1.00 72.94 244 GLU A O 1
ATOM 2010 N N . THR A 1 245 ? -7.716 3.451 32.311 1.00 77.31 245 THR A N 1
ATOM 2011 C CA . THR A 1 245 ? -8.477 4.212 31.307 1.00 77.31 245 THR A CA 1
ATOM 2012 C C . THR A 1 245 ? -9.635 3.406 30.710 1.00 77.31 245 THR A C 1
ATOM 2014 O O . THR A 1 245 ? -10.658 3.984 30.346 1.00 77.31 245 THR A O 1
ATOM 2017 N N . LYS A 1 246 ? -9.515 2.074 30.611 1.00 83.62 246 LYS A N 1
ATOM 2018 C CA . LYS A 1 246 ? -10.557 1.222 30.019 1.00 83.62 246 LYS A CA 1
ATOM 2019 C C . LYS A 1 246 ? -11.866 1.293 30.800 1.00 83.62 246 LYS A C 1
ATOM 2021 O O . LYS A 1 246 ? -12.920 1.349 30.174 1.00 83.62 246 LYS A O 1
ATOM 2026 N N . GLU A 1 247 ? -11.814 1.279 32.128 1.00 85.50 247 GLU A N 1
ATOM 2027 C CA . GLU A 1 247 ? -13.017 1.313 32.969 1.00 85.50 247 GLU A CA 1
ATOM 2028 C C . GLU A 1 247 ? -13.780 2.627 32.778 1.00 85.50 247 GLU A C 1
ATOM 2030 O O . GLU A 1 247 ? -14.968 2.605 32.452 1.00 85.50 247 GLU A O 1
ATOM 2035 N N . ALA A 1 248 ? -13.073 3.759 32.847 1.00 85.75 248 ALA A N 1
ATOM 2036 C CA . ALA A 1 248 ? -13.654 5.082 32.628 1.00 85.75 248 ALA A CA 1
ATOM 2037 C C . ALA A 1 248 ? -14.247 5.241 31.215 1.00 85.75 248 ALA A C 1
ATOM 2039 O O . ALA A 1 248 ? -15.370 5.715 31.059 1.00 85.75 248 ALA A O 1
ATOM 2040 N N . VAL A 1 249 ? -13.530 4.795 30.177 1.00 86.94 249 VAL A N 1
ATOM 2041 C CA . VAL A 1 249 ? -14.018 4.860 28.787 1.00 86.94 249 VAL A CA 1
ATOM 2042 C C . VAL A 1 249 ? -15.212 3.930 28.563 1.00 86.94 249 VAL A C 1
ATOM 2044 O O . VAL A 1 249 ? -16.117 4.274 27.805 1.00 86.94 249 VAL A O 1
ATOM 2047 N N . THR A 1 250 ? -15.248 2.770 29.224 1.00 90.62 250 THR A N 1
ATOM 2048 C CA . THR A 1 250 ? -16.385 1.841 29.137 1.00 90.62 250 THR A CA 1
ATOM 2049 C C . THR A 1 250 ? -17.632 2.457 29.766 1.00 90.62 250 THR A C 1
ATOM 2051 O O . THR A 1 250 ? -18.699 2.403 29.159 1.00 90.62 250 THR A O 1
ATOM 2054 N N . ALA A 1 251 ? -17.496 3.090 30.935 1.00 91.00 251 ALA A N 1
ATOM 2055 C CA . ALA A 1 251 ? -18.594 3.806 31.580 1.00 91.00 251 ALA A CA 1
ATOM 2056 C C . ALA A 1 251 ? -19.129 4.936 30.682 1.00 91.00 251 ALA A C 1
ATOM 2058 O O . ALA A 1 251 ? -20.315 4.942 30.361 1.00 91.00 251 ALA A O 1
ATOM 2059 N N . LEU A 1 252 ? -18.239 5.796 30.170 1.00 93.69 252 LEU A N 1
ATOM 2060 C CA . LEU A 1 252 ? -18.603 6.878 29.249 1.00 93.69 252 LEU A CA 1
ATOM 2061 C C . LEU A 1 252 ? -19.300 6.352 27.982 1.00 93.69 252 LEU A C 1
ATOM 2063 O O . LEU A 1 252 ? -20.297 6.911 27.537 1.00 93.69 252 LEU A O 1
ATOM 2067 N N . SER A 1 253 ? -18.790 5.265 27.396 1.00 93.12 253 SER A N 1
ATOM 2068 C CA . SER A 1 253 ? -19.385 4.668 26.193 1.00 93.12 253 SER A CA 1
ATOM 2069 C C . SER A 1 253 ? -20.802 4.173 26.472 1.00 93.12 253 SER A C 1
ATOM 2071 O O . SER A 1 253 ? -21.703 4.438 25.683 1.00 93.12 253 SER A O 1
ATOM 2073 N N . ASN A 1 254 ? -21.016 3.501 27.607 1.00 94.00 254 ASN A N 1
ATOM 2074 C CA . ASN A 1 254 ? -22.338 3.026 28.009 1.00 94.00 254 ASN A CA 1
ATOM 2075 C C . ASN A 1 254 ? -23.319 4.184 28.237 1.00 94.00 254 ASN A C 1
ATOM 2077 O O . ASN A 1 254 ? -24.466 4.088 27.808 1.00 94.00 254 ASN A O 1
ATOM 2081 N N . GLU A 1 255 ? -22.874 5.284 28.849 1.00 95.44 255 GLU A N 1
ATOM 2082 C CA . GLU A 1 255 ? -23.690 6.494 29.019 1.00 95.44 255 GLU A CA 1
ATOM 2083 C C . GLU A 1 255 ? -24.093 7.103 27.669 1.00 95.44 255 GLU A C 1
ATOM 2085 O O . GLU A 1 255 ? -25.264 7.417 27.458 1.00 95.44 255 GLU A O 1
ATOM 2090 N N . ILE A 1 256 ? -23.154 7.203 26.721 1.00 94.69 256 ILE A N 1
ATOM 2091 C CA . ILE A 1 256 ? -23.429 7.699 25.364 1.00 94.69 256 ILE A CA 1
ATOM 2092 C C . ILE A 1 256 ? -24.418 6.781 24.636 1.00 94.69 256 ILE A C 1
ATOM 2094 O O . ILE A 1 256 ? -25.375 7.266 24.030 1.00 94.69 256 ILE A O 1
ATOM 2098 N N . PHE A 1 257 ? -24.217 5.461 24.698 1.00 92.81 257 PHE A N 1
ATOM 2099 C CA . PHE A 1 257 ? -25.134 4.499 24.083 1.00 92.81 257 PHE A CA 1
ATOM 2100 C C . PHE A 1 257 ? -26.532 4.582 24.692 1.00 92.81 257 PHE A C 1
ATOM 2102 O O . PHE A 1 257 ? -27.515 4.523 23.952 1.00 92.81 257 PHE A O 1
ATOM 2109 N N . GLN A 1 258 ? -26.635 4.756 26.010 1.00 93.69 258 GLN A N 1
ATOM 2110 C CA . GLN A 1 258 ? -27.922 4.901 26.677 1.00 93.69 258 GLN A CA 1
ATOM 2111 C C . GLN A 1 258 ? -28.629 6.188 26.247 1.00 93.69 258 GLN A C 1
ATOM 2113 O O . GLN A 1 258 ? -29.769 6.124 25.796 1.00 93.69 258 GLN A O 1
ATOM 2118 N N . ALA A 1 259 ? -27.931 7.327 26.259 1.00 94.62 259 ALA A N 1
ATOM 2119 C CA . ALA A 1 259 ? -28.490 8.595 25.799 1.00 94.62 259 ALA A CA 1
ATOM 2120 C C . ALA A 1 259 ? -28.970 8.518 24.337 1.00 94.62 259 ALA A C 1
ATOM 2122 O O . ALA A 1 259 ? -30.021 9.053 23.987 1.00 94.62 259 ALA A O 1
ATOM 2123 N N . PHE A 1 260 ? -28.238 7.809 23.472 1.00 93.75 260 PHE A N 1
ATOM 2124 C CA . PHE A 1 260 ? -28.652 7.588 22.088 1.00 93.75 260 PHE A CA 1
ATOM 2125 C C . PHE A 1 260 ? -29.926 6.731 21.988 1.00 93.75 260 PHE A C 1
ATOM 2127 O O . PHE A 1 260 ? -30.828 7.053 21.209 1.00 93.75 260 PHE A O 1
ATOM 2134 N N . LYS A 1 261 ? -30.037 5.672 22.803 1.00 92.00 261 LYS A N 1
ATOM 2135 C CA . LYS A 1 261 ? -31.246 4.835 22.890 1.00 92.00 261 LYS A CA 1
ATOM 2136 C C . LYS A 1 261 ? -32.450 5.637 23.381 1.00 92.00 261 LYS A C 1
ATOM 2138 O O . LYS A 1 261 ? -33.529 5.496 22.804 1.00 92.00 261 LYS A O 1
ATOM 2143 N N . ASP A 1 262 ? -32.256 6.515 24.360 1.00 93.38 262 ASP A N 1
ATOM 2144 C CA . ASP A 1 262 ? -33.308 7.380 24.901 1.00 93.38 262 ASP A CA 1
ATOM 2145 C C . ASP A 1 262 ? -33.815 8.359 23.829 1.00 93.38 262 ASP A C 1
ATOM 2147 O O . ASP A 1 262 ? -35.017 8.421 23.556 1.00 93.38 262 ASP A O 1
ATOM 2151 N N . VAL A 1 263 ? -32.902 9.025 23.108 1.00 94.00 263 VAL A N 1
ATOM 2152 C CA . VAL A 1 263 ? -33.245 9.933 21.997 1.00 94.00 263 VAL A CA 1
ATOM 2153 C C . VAL A 1 263 ? -34.041 9.216 20.903 1.00 94.00 263 VAL A C 1
ATOM 2155 O O . VAL A 1 263 ? -35.037 9.756 20.416 1.00 94.00 263 VAL A O 1
ATOM 2158 N N . ILE A 1 264 ? -33.646 7.999 20.511 1.00 92.50 264 ILE A N 1
ATOM 2159 C CA . ILE A 1 264 ? -34.398 7.198 19.528 1.00 92.50 264 ILE A CA 1
ATOM 2160 C C . ILE A 1 264 ? -35.766 6.789 20.088 1.00 92.50 264 ILE A C 1
ATOM 2162 O O . ILE A 1 264 ? -36.768 6.826 19.365 1.00 92.50 264 ILE A O 1
ATOM 2166 N N . GLY A 1 265 ? -35.828 6.411 21.364 1.00 91.00 265 GLY A N 1
ATOM 2167 C CA . GLY A 1 265 ? -37.059 6.026 22.047 1.00 91.00 265 GLY A CA 1
ATOM 2168 C C . GLY A 1 265 ? -38.106 7.140 22.036 1.00 91.00 265 GLY A C 1
ATOM 2169 O O . GLY A 1 265 ? -39.257 6.904 21.654 1.00 91.00 265 GLY A O 1
ATOM 2170 N N . GLU A 1 266 ? -37.697 8.364 22.362 1.00 93.00 266 GLU A N 1
ATOM 2171 C CA . GLU A 1 266 ? -38.570 9.541 22.496 1.00 93.00 266 GLU A CA 1
ATOM 2172 C C . GLU A 1 266 ? -38.928 10.215 21.163 1.00 93.00 266 GLU A C 1
ATOM 2174 O O . GLU A 1 266 ? -39.908 10.957 21.056 1.00 93.00 266 GLU A O 1
ATOM 2179 N N . ASN A 1 267 ? -38.153 9.932 20.121 1.00 90.12 267 ASN A N 1
ATOM 2180 C CA . ASN A 1 267 ? -38.298 10.512 18.797 1.00 90.12 267 ASN A CA 1
ATOM 2181 C C . ASN A 1 267 ? -39.714 10.361 18.192 1.00 90.12 267 ASN A C 1
ATOM 2183 O O . ASN A 1 267 ? -40.313 9.296 18.277 1.00 90.12 267 ASN A O 1
ATOM 2187 N N . LYS A 1 268 ? -40.256 11.370 17.498 1.00 93.38 268 LYS A N 1
ATOM 2188 C CA . LYS A 1 268 ? -41.607 11.286 16.890 1.00 93.38 268 LYS A CA 1
ATOM 2189 C C . LYS A 1 268 ? -41.638 10.959 15.391 1.00 93.38 268 LYS A C 1
ATOM 2191 O O . LYS A 1 268 ? -42.717 10.704 14.868 1.00 93.38 268 LYS A O 1
ATOM 2196 N N . TRP A 1 269 ? -40.498 10.990 14.705 1.00 93.50 269 TRP A N 1
ATOM 2197 C CA . TRP A 1 269 ? -40.398 10.804 13.254 1.00 93.50 269 TRP A CA 1
ATOM 2198 C C . TRP A 1 269 ? -39.968 9.391 12.827 1.00 93.50 269 TRP A C 1
ATOM 2200 O O . TRP A 1 269 ? -40.184 9.027 11.676 1.00 93.50 269 TRP A O 1
ATOM 2210 N N . ILE A 1 270 ? -39.414 8.579 13.736 1.00 91.88 270 ILE A N 1
ATOM 2211 C CA . ILE A 1 270 ? -39.102 7.158 13.505 1.00 91.88 270 ILE A CA 1
ATOM 2212 C C . ILE A 1 270 ? -40.305 6.299 13.916 1.00 91.88 270 ILE A C 1
ATOM 2214 O O . ILE A 1 270 ? -40.832 6.434 15.023 1.00 91.88 270 ILE A O 1
ATOM 2218 N N . ASP A 1 271 ? -40.728 5.379 13.051 1.00 93.25 271 ASP A N 1
ATOM 2219 C CA . ASP A 1 271 ? -41.816 4.456 13.359 1.00 93.25 271 ASP A CA 1
ATOM 2220 C C . ASP A 1 271 ? -41.423 3.413 14.425 1.00 93.25 271 ASP A C 1
ATOM 2222 O O . ASP A 1 271 ? -40.252 3.094 14.652 1.00 93.25 271 ASP A O 1
ATOM 2226 N N . LYS A 1 272 ? -42.431 2.839 15.088 1.00 89.94 272 LYS A N 1
ATOM 2227 C CA . LYS A 1 272 ? -42.235 1.919 16.218 1.00 89.94 272 LYS A CA 1
ATOM 2228 C C . LYS A 1 272 ? -41.418 0.669 15.856 1.00 89.94 272 LYS A C 1
ATOM 2230 O O . LYS A 1 272 ? -40.670 0.184 16.704 1.00 89.94 272 LYS A O 1
ATOM 2235 N N . LYS A 1 273 ? -41.547 0.151 14.629 1.00 90.81 273 LYS A N 1
ATOM 2236 C CA . LYS A 1 273 ? -40.837 -1.054 14.178 1.00 90.81 273 LYS A CA 1
ATOM 2237 C C . LYS A 1 273 ? -39.358 -0.743 13.949 1.00 90.81 273 LYS A C 1
ATOM 2239 O O . LYS A 1 273 ? -38.507 -1.491 14.422 1.00 90.81 273 LYS A O 1
ATOM 2244 N N . SER A 1 274 ? -39.048 0.384 13.313 1.00 89.81 274 SER A N 1
ATOM 2245 C CA . SER A 1 274 ? -37.665 0.830 13.100 1.00 89.81 274 SER A CA 1
ATOM 2246 C C . SER A 1 274 ? -36.943 1.158 14.413 1.00 89.81 274 SER A C 1
ATOM 2248 O O . SER A 1 274 ? -35.783 0.787 14.581 1.00 89.81 274 SER A O 1
ATOM 2250 N N . LYS A 1 275 ? -37.635 1.758 15.395 1.00 90.12 275 LYS A N 1
ATOM 2251 C CA . LYS A 1 275 ? -37.076 1.977 16.745 1.00 90.12 275 LYS A CA 1
ATOM 2252 C C . LYS A 1 275 ? -36.688 0.677 17.446 1.00 90.12 275 LYS A C 1
ATOM 2254 O O . LYS A 1 275 ? -35.633 0.613 18.068 1.00 90.12 275 LYS A O 1
ATOM 2259 N N . GLN A 1 276 ? -37.528 -0.357 17.347 1.00 87.00 276 GLN A N 1
ATOM 2260 C CA . GLN A 1 276 ? -37.226 -1.667 17.931 1.00 87.00 276 GLN A CA 1
ATOM 2261 C C . GLN A 1 276 ? -35.943 -2.262 17.347 1.00 87.00 276 GLN A C 1
ATOM 2263 O O . GLN A 1 276 ? -35.124 -2.770 18.101 1.00 87.00 276 GLN A O 1
ATOM 2268 N N . VAL A 1 277 ? -35.731 -2.149 16.034 1.00 87.81 277 VAL A N 1
ATOM 2269 C CA . VAL A 1 277 ? -34.493 -2.625 15.394 1.00 87.81 277 VAL A CA 1
ATOM 2270 C C . VAL A 1 277 ? -33.273 -1.825 15.865 1.00 87.81 277 VAL A C 1
ATOM 2272 O O . VAL A 1 277 ? -32.236 -2.413 16.149 1.00 87.81 277 VAL A O 1
ATOM 2275 N N . ALA A 1 278 ? -33.399 -0.502 15.997 1.00 82.88 278 ALA A N 1
ATOM 2276 C CA . ALA A 1 278 ? -32.284 0.373 16.361 1.00 82.88 278 ALA A CA 1
ATOM 2277 C C . ALA A 1 278 ? -31.836 0.266 17.835 1.00 82.88 278 ALA A C 1
ATOM 2279 O O . ALA A 1 278 ? -30.684 0.558 18.134 1.00 82.88 278 ALA A O 1
ATOM 2280 N N . ILE A 1 279 ? -32.728 -0.121 18.755 1.00 84.06 279 ILE A N 1
ATOM 2281 C CA . ILE A 1 279 ? -32.456 -0.151 20.209 1.00 84.06 279 ILE A CA 1
ATOM 2282 C C . ILE A 1 279 ? -32.007 -1.542 20.703 1.00 84.06 279 ILE A C 1
ATOM 2284 O O . ILE A 1 279 ? -31.355 -1.642 21.746 1.00 84.06 279 ILE A O 1
ATOM 2288 N N . VAL A 1 280 ? -32.370 -2.616 19.989 1.00 69.56 280 VAL A N 1
ATOM 2289 C CA . VAL A 1 280 ? -32.132 -4.017 20.405 1.00 69.56 280 VAL A CA 1
ATOM 2290 C C . VAL A 1 280 ? -30.690 -4.489 20.155 1.00 69.56 280 VAL A C 1
ATOM 2292 O O . VAL A 1 280 ? -30.263 -5.461 20.778 1.00 69.56 280 VAL A O 1
ATOM 2295 N N . HIS A 1 281 ? -29.926 -3.779 19.323 1.00 50.47 281 HIS A N 1
ATOM 2296 C CA . HIS A 1 281 ? -28.472 -3.942 19.193 1.00 50.47 281 HIS A CA 1
ATOM 2297 C C . HIS A 1 281 ? -27.697 -2.877 19.988 1.00 50.47 281 HIS A C 1
ATOM 2299 O O . HIS A 1 281 ? -26.490 -3.107 20.205 1.00 50.47 281 HIS A O 1
#

Organism: NCBI:txid53326

Radius of gyration: 23.96 Å; chains: 1; bounding box: 71×43×62 Å

Secondary structure (DSSP, 8-state):
-TT-GGGTT-HHHHHHHHHHHHHHHHHHHHHTTT-THHHHHHHHHHH---HHHH-S---GGG--HHHHHHHHHSSS---TTTSPEEEEETTEEEEEEEE---TTTTTS--------GGGHHHHHHHHHTT--HHHHHHHHS-GGGGGG--TT--EE-S-HHHHHHHHHHHHTS-HHHHHHHHHHHHHHTTGGGS-HHHHHHHHHHHHHTTPPPPPHHHHHHHHHHHHSHHHHHHHHHHHTTHHHHHHHHHHHHHHHHHHHHHHHHH-SSS-HHHHHHHHH-